Protein AF-A0A4Q8R659-F1 (afdb_monomer_lite)

Foldseek 3Di:
DPDDDPVVLLVDDLVVLQVVLVVLVVVCVVPVVPHPVVVSVSSVVSSPPPPDPPDDDDPPPDDDDDPQADDAAADDDDPPQDPVQQPQFWWKWWQFPVRDIFIFGQRDGPPDPGNVVSRVLRRLLVVLQVLQVLLVHHSPQSQQEATGQTPWMATPVVRGTHDSVVVCVVCVVSRDHNDYLVVQLVVQVPADCDDDQQWQHSSNSSNLSVQLRSLVVVLVVDDPPDDNVVSVLSNVLSVVNNVGDGPVRSVVVVVVVVVVVVVVVVVVVVVVVVVVVVVPPPDPDDPDDDDDDDDPPPPDDDDDDDDDDDDDDDDDDDDDDDDDD

Structure (mmCIF, N/CA/C/O backbone):
data_AF-A0A4Q8R659-F1
#
_entry.id   AF-A0A4Q8R659-F1
#
loop_
_atom_site.group_PDB
_atom_site.id
_atom_site.type_symbol
_atom_site.label_atom_id
_atom_site.label_alt_id
_atom_site.label_comp_id
_atom_site.label_asym_id
_atom_site.label_entity_id
_atom_site.label_seq_id
_atom_site.pdbx_PDB_ins_code
_atom_site.Cartn_x
_atom_site.Cartn_y
_atom_site.Cartn_z
_atom_site.occupancy
_atom_site.B_iso_or_equiv
_atom_site.auth_seq_id
_atom_site.auth_comp_id
_atom_site.auth_asym_id
_atom_site.auth_atom_id
_atom_site.pdbx_PDB_model_num
ATOM 1 N N . MET A 1 1 ? -56.005 45.969 18.297 1.00 47.34 1 MET A N 1
ATOM 2 C CA . MET A 1 1 ? -54.927 45.229 17.604 1.00 47.34 1 MET A CA 1
ATOM 3 C C . MET A 1 1 ? -53.612 45.969 17.795 1.00 47.34 1 MET A C 1
ATOM 5 O O . MET A 1 1 ? -53.431 47.018 17.192 1.00 47.34 1 MET A O 1
ATOM 9 N N . GLN A 1 2 ? -52.719 45.477 18.657 1.00 52.75 2 GLN A N 1
ATOM 10 C CA . GLN A 1 2 ? -51.344 45.985 18.692 1.00 52.75 2 GLN A CA 1
ATOM 11 C C . GLN A 1 2 ? -50.617 45.469 17.447 1.00 52.75 2 GLN A C 1
ATOM 13 O O . GLN A 1 2 ? -50.552 44.263 17.215 1.00 52.75 2 GLN A O 1
ATOM 18 N N . GLN A 1 3 ? -50.134 46.381 16.607 1.00 56.91 3 GLN A N 1
ATOM 19 C CA . GLN A 1 3 ? -49.400 46.027 15.400 1.00 56.91 3 GLN A CA 1
ATOM 20 C C . GLN A 1 3 ? -48.007 45.537 15.811 1.00 56.91 3 GLN A C 1
ATOM 22 O O . GLN A 1 3 ? -47.175 46.311 16.276 1.00 56.91 3 GLN A O 1
ATOM 27 N N . ILE A 1 4 ? -47.785 44.228 15.705 1.00 60.69 4 ILE A N 1
ATOM 28 C CA . ILE A 1 4 ? -46.511 43.595 16.049 1.00 60.69 4 ILE A CA 1
ATOM 29 C C . ILE A 1 4 ? -45.474 43.997 14.996 1.00 60.69 4 ILE A C 1
ATOM 31 O O . ILE A 1 4 ? -45.558 43.581 13.839 1.00 60.69 4 ILE A O 1
ATOM 35 N N . ASP A 1 5 ? -44.486 44.795 15.400 1.00 69.12 5 ASP A N 1
ATOM 36 C CA . ASP A 1 5 ? -43.380 45.193 14.533 1.00 69.12 5 ASP A CA 1
ATOM 37 C C . ASP A 1 5 ? -42.341 44.061 14.419 1.00 69.12 5 ASP A C 1
ATOM 39 O O . ASP A 1 5 ? -41.446 43.876 15.252 1.00 69.12 5 ASP A O 1
ATOM 43 N N . LEU A 1 6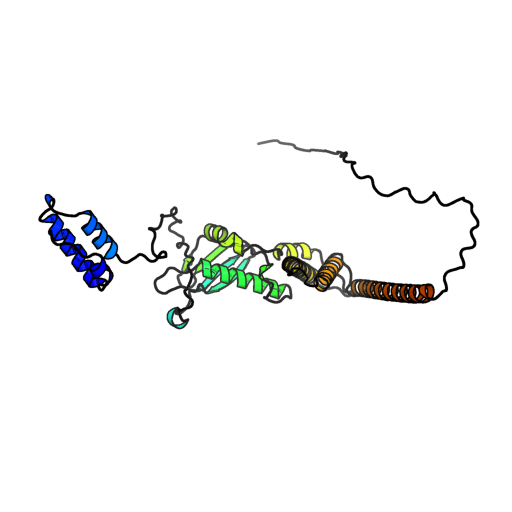 ? -42.473 43.279 13.347 1.00 61.53 6 LEU A N 1
ATOM 44 C CA . LEU A 1 6 ? -41.584 42.163 13.022 1.00 61.53 6 LEU A CA 1
ATOM 45 C C . LEU A 1 6 ? -40.148 42.609 12.690 1.00 61.53 6 LEU A C 1
ATOM 47 O O . LEU A 1 6 ? -39.235 41.780 12.717 1.00 61.53 6 LEU A O 1
ATOM 51 N N . ILE A 1 7 ? -39.924 43.888 12.369 1.00 65.31 7 ILE A N 1
ATOM 52 C CA . ILE A 1 7 ? -38.592 44.432 12.075 1.00 65.31 7 ILE A CA 1
ATOM 53 C C . ILE A 1 7 ? -37.847 44.672 13.391 1.00 65.31 7 ILE A C 1
ATOM 55 O O . ILE A 1 7 ? -36.711 44.214 13.543 1.00 65.31 7 ILE A O 1
ATOM 59 N N . ALA A 1 8 ? -38.515 45.272 14.379 1.00 64.25 8 ALA A N 1
ATOM 60 C CA . ALA A 1 8 ? -37.971 45.438 15.726 1.00 64.25 8 ALA A CA 1
ATOM 61 C C . ALA A 1 8 ? -37.674 44.082 16.399 1.00 64.25 8 ALA A C 1
ATOM 63 O O . ALA A 1 8 ? -36.604 43.889 16.984 1.00 64.25 8 ALA A O 1
ATOM 64 N N . ALA A 1 9 ? -38.559 43.091 16.232 1.00 60.47 9 ALA A N 1
ATOM 65 C CA . ALA A 1 9 ? -38.362 41.743 16.774 1.00 60.47 9 ALA A CA 1
ATOM 66 C C . ALA A 1 9 ? -37.137 41.017 16.180 1.00 60.47 9 ALA A C 1
ATOM 68 O O . ALA A 1 9 ? -36.478 40.238 16.870 1.00 60.47 9 ALA A O 1
ATOM 69 N N . LYS A 1 10 ? -36.778 41.286 14.917 1.00 60.28 10 LYS A N 1
ATOM 70 C CA . LYS A 1 10 ? -35.564 40.726 14.296 1.00 60.28 10 LYS A CA 1
ATOM 71 C C . LYS A 1 10 ? -34.273 41.331 14.857 1.00 60.28 10 LYS A C 1
ATOM 73 O O . LYS A 1 10 ? -33.260 40.632 14.894 1.00 60.28 10 LYS A O 1
ATOM 78 N N . ALA A 1 11 ? -34.310 42.587 15.303 1.00 60.19 11 ALA A N 1
ATOM 79 C CA . ALA A 1 11 ? -33.155 43.304 15.850 1.00 60.19 11 ALA A CA 1
ATOM 80 C C . ALA A 1 11 ? -32.883 43.009 17.342 1.00 60.19 11 ALA A C 1
ATOM 82 O O . ALA A 1 11 ? -31.767 43.226 17.811 1.00 60.19 11 ALA A O 1
ATOM 83 N N . ALA A 1 12 ? -33.867 42.485 18.082 1.00 68.75 12 ALA A N 1
ATOM 84 C CA . ALA A 1 12 ? -33.753 42.190 19.514 1.00 68.75 12 ALA A CA 1
ATOM 85 C C . ALA A 1 12 ? -32.754 41.058 19.833 1.00 68.75 12 ALA A C 1
ATOM 87 O O . ALA A 1 12 ? -32.434 40.217 18.978 1.00 68.75 12 ALA A O 1
ATOM 88 N N . LYS A 1 13 ? -32.268 40.978 21.080 1.00 73.12 13 LYS A N 1
ATOM 89 C CA . LYS A 1 13 ? -31.397 39.869 21.519 1.00 73.12 13 LYS A CA 1
ATOM 90 C C . LYS A 1 13 ? -32.184 38.552 21.565 1.00 73.12 13 LYS A C 1
ATOM 92 O O . LYS A 1 13 ? -33.399 38.540 21.730 1.00 73.12 13 LYS A O 1
ATOM 97 N N . ALA A 1 14 ? -31.500 37.414 21.424 1.00 69.06 14 ALA A N 1
ATOM 98 C CA . ALA A 1 14 ? -32.152 36.099 21.320 1.00 69.06 14 ALA A CA 1
ATOM 99 C C . ALA A 1 14 ? -33.046 35.750 22.531 1.00 69.06 14 ALA A C 1
ATOM 101 O O . ALA A 1 14 ? -34.096 35.133 22.367 1.00 69.06 14 ALA A O 1
ATOM 102 N N . THR A 1 15 ? -32.656 36.174 23.735 1.00 73.00 15 THR A N 1
ATOM 103 C CA . THR A 1 15 ? -33.449 36.005 24.963 1.00 73.00 15 THR A CA 1
ATOM 104 C C . THR A 1 15 ? -34.725 36.848 24.946 1.00 73.00 15 THR A C 1
ATOM 106 O O . THR A 1 15 ? -35.785 36.347 25.300 1.00 73.00 15 THR A O 1
ATOM 109 N N . GLU A 1 16 ? -34.650 38.088 24.460 1.00 76.25 16 GLU A N 1
ATOM 110 C CA . GLU A 1 16 ? -35.788 39.013 24.351 1.00 76.25 16 GLU A CA 1
ATOM 111 C C . GLU A 1 16 ? -36.801 38.540 23.300 1.00 76.25 16 GLU A C 1
ATOM 113 O O . GLU A 1 16 ? -38.004 38.584 23.542 1.00 76.25 16 GLU A O 1
ATOM 118 N N . ARG A 1 17 ? -36.332 37.990 22.169 1.00 80.81 17 ARG A N 1
ATOM 119 C CA . ARG A 1 17 ? -37.207 37.391 21.143 1.00 80.81 17 ARG A CA 1
ATOM 120 C C . ARG A 1 17 ? -38.037 36.236 21.683 1.00 80.81 17 ARG A C 1
ATOM 122 O O . ARG A 1 17 ? -39.210 36.118 21.345 1.00 80.81 17 ARG A O 1
ATOM 129 N N . ARG A 1 18 ? -37.434 35.390 22.523 1.00 81.12 18 ARG A N 1
ATOM 130 C CA . ARG A 1 18 ? -38.119 34.242 23.124 1.00 81.12 18 ARG A CA 1
ATOM 131 C C . ARG A 1 18 ? -39.211 34.684 24.084 1.00 81.12 18 ARG A C 1
ATOM 133 O O . ARG A 1 18 ? -40.326 34.186 23.986 1.00 81.12 18 ARG A O 1
ATOM 140 N N . THR A 1 19 ? -38.910 35.646 24.951 1.00 83.06 19 THR A N 1
ATOM 141 C CA . THR A 1 19 ? -39.895 36.205 25.881 1.00 83.06 19 THR A CA 1
ATOM 142 C C . THR A 1 19 ? -41.039 36.894 25.134 1.00 83.06 19 THR A C 1
ATOM 144 O O . THR A 1 19 ? -42.197 36.660 25.460 1.00 83.06 19 THR A O 1
ATOM 147 N N . LEU A 1 20 ? -40.742 37.669 24.084 1.00 83.12 20 LEU A N 1
ATOM 148 C CA . LEU A 1 20 ? -41.765 38.331 23.264 1.00 83.12 20 LEU A CA 1
ATOM 149 C C . LEU A 1 20 ? -42.656 37.342 22.504 1.00 83.12 20 LEU A C 1
ATOM 151 O O . LEU A 1 20 ? -43.860 37.561 22.412 1.00 83.12 20 LEU A O 1
ATOM 155 N N . ALA A 1 21 ? -42.093 36.252 21.978 1.00 84.88 21 ALA A N 1
ATOM 156 C CA . ALA A 1 21 ? -42.871 35.233 21.279 1.00 84.88 21 ALA A CA 1
ATOM 157 C C . ALA A 1 21 ? -43.800 34.452 22.224 1.00 84.88 21 ALA A C 1
ATOM 159 O O . ALA A 1 21 ? -44.928 34.154 21.842 1.00 84.88 21 ALA A O 1
ATOM 160 N N . ILE A 1 22 ? -43.352 34.167 23.453 1.00 86.00 22 ILE A N 1
ATOM 161 C CA . ILE A 1 22 ? -44.185 33.532 24.487 1.00 86.00 22 ILE A CA 1
ATOM 162 C C . ILE A 1 22 ? -45.318 34.477 24.903 1.00 86.00 22 ILE A C 1
ATOM 164 O O . ILE A 1 22 ? -46.474 34.084 24.845 1.00 86.00 22 ILE A O 1
ATOM 168 N N . LEU A 1 23 ? -45.020 35.747 25.196 1.00 85.31 23 LEU A N 1
ATOM 169 C CA . LEU A 1 23 ? -46.047 36.734 25.559 1.00 85.31 23 LEU A CA 1
ATOM 170 C C . LEU A 1 23 ? -47.076 36.959 24.441 1.00 85.31 23 LEU A C 1
ATOM 172 O O . LEU A 1 23 ? -48.266 37.094 24.711 1.00 85.31 23 LEU A O 1
ATOM 176 N N . ALA A 1 24 ? -46.638 36.990 23.178 1.00 85.75 24 ALA A N 1
ATOM 177 C CA . ALA A 1 24 ? -47.544 37.108 22.037 1.00 85.75 24 ALA A CA 1
ATOM 178 C C . ALA A 1 24 ? -48.447 35.873 21.880 1.00 85.75 24 ALA A C 1
ATOM 180 O O . ALA A 1 24 ? -49.608 36.016 21.502 1.00 85.75 24 ALA A O 1
ATOM 181 N N . TYR A 1 25 ? -47.926 34.680 22.177 1.00 89.44 25 TYR A N 1
ATOM 182 C CA . TYR A 1 25 ? -48.699 33.440 22.183 1.00 89.44 25 TYR A CA 1
ATOM 183 C C . TYR A 1 25 ? -49.709 33.408 23.336 1.00 89.44 25 TYR A C 1
ATOM 185 O O . TYR A 1 25 ? -50.885 33.153 23.096 1.00 89.44 25 TYR A O 1
ATOM 193 N N . ASP A 1 26 ? -49.291 33.759 24.553 1.00 88.69 26 ASP A N 1
ATOM 194 C CA . ASP A 1 26 ? -50.166 33.781 25.729 1.00 88.69 26 ASP A CA 1
ATOM 195 C C . ASP A 1 26 ? -51.318 34.787 25.553 1.00 88.69 26 ASP A C 1
ATOM 197 O O . ASP A 1 26 ? -52.476 34.464 25.821 1.00 88.69 26 ASP A O 1
ATOM 201 N N . ASN A 1 27 ? -51.033 35.973 25.000 1.00 84.31 27 ASN A N 1
ATOM 202 C CA . ASN A 1 27 ? -52.060 36.965 24.666 1.00 84.31 27 ASN A CA 1
ATOM 203 C C . ASN A 1 27 ? -53.013 36.477 23.560 1.00 84.31 27 ASN A C 1
ATOM 205 O O . ASN A 1 27 ? -54.211 36.739 23.622 1.00 84.31 27 ASN A O 1
ATOM 209 N N . ALA A 1 28 ? -52.505 35.747 22.562 1.00 86.25 28 ALA A N 1
ATOM 210 C CA . ALA A 1 28 ? -53.333 35.149 21.514 1.00 86.25 28 ALA A CA 1
ATOM 211 C C . ALA A 1 28 ? -54.214 34.001 22.038 1.00 86.25 28 ALA A C 1
ATOM 213 O O . ALA A 1 28 ? -55.317 33.799 21.540 1.00 86.25 28 ALA A O 1
ATOM 214 N N . CYS A 1 29 ? -53.761 33.268 23.058 1.00 87.88 29 CYS A N 1
ATOM 215 C CA . CYS A 1 29 ? -54.570 32.262 23.744 1.00 87.88 29 CYS A CA 1
ATOM 216 C C . CYS A 1 29 ? -55.661 32.880 24.629 1.00 87.88 29 CYS A C 1
ATOM 218 O O . CYS A 1 29 ? -56.721 32.275 24.777 1.00 87.88 29 CYS A O 1
ATOM 220 N N . ALA A 1 30 ? -55.419 34.062 25.204 1.00 87.25 30 ALA A N 1
ATOM 221 C CA . ALA A 1 30 ? -56.418 34.784 25.991 1.00 87.25 30 ALA A CA 1
ATOM 222 C C . ALA A 1 30 ? -57.554 35.361 25.123 1.00 87.25 30 ALA A C 1
ATOM 224 O O . ALA A 1 30 ? -58.703 35.372 25.557 1.00 87.25 30 ALA A O 1
ATOM 225 N N . GLU A 1 31 ? -57.253 35.790 23.892 1.00 85.94 31 GLU A N 1
ATOM 226 C CA . GLU A 1 31 ? -58.232 36.331 22.936 1.00 85.94 31 GLU A CA 1
ATOM 227 C C . GLU A 1 31 ? -58.085 35.687 21.540 1.00 85.94 31 GLU A C 1
ATOM 229 O O . GLU A 1 31 ? -57.528 36.290 20.617 1.00 85.94 31 GLU A O 1
ATOM 234 N N . PRO A 1 32 ? -58.588 34.455 21.345 1.00 83.38 32 PRO A N 1
ATOM 235 C CA . PRO A 1 32 ? -58.325 33.684 20.129 1.00 83.38 32 PRO A CA 1
ATOM 236 C C . PRO A 1 32 ? -59.000 34.252 18.874 1.00 83.38 32 PRO A C 1
ATOM 238 O O . PRO A 1 32 ? -58.444 34.135 17.779 1.00 83.38 32 PRO A O 1
ATOM 241 N N . ASP A 1 33 ? -60.161 34.893 19.025 1.00 84.56 33 ASP A N 1
ATOM 242 C CA . ASP A 1 33 ? -60.968 35.398 17.906 1.00 84.56 33 ASP A CA 1
ATOM 243 C C . ASP A 1 33 ? -60.373 36.662 17.260 1.00 84.56 33 ASP A C 1
ATOM 245 O O . ASP A 1 33 ? -60.650 36.964 16.099 1.00 84.56 33 ASP A O 1
ATOM 249 N N . SER A 1 34 ? -59.532 37.403 17.993 1.00 80.94 34 SER A N 1
ATOM 250 C CA . SER A 1 34 ? -58.878 38.635 17.527 1.00 80.94 34 SER A CA 1
ATOM 251 C C . SER A 1 34 ? -57.391 38.434 17.190 1.00 80.94 34 SER A C 1
ATOM 253 O O . SER A 1 34 ? -56.726 39.355 16.695 1.00 80.94 34 SER A O 1
ATOM 255 N N . ALA A 1 35 ? -56.862 37.230 17.432 1.00 84.56 35 ALA A N 1
ATOM 256 C CA . ALA A 1 35 ? -55.445 36.928 17.331 1.00 84.56 35 ALA A CA 1
ATOM 257 C C . ALA A 1 35 ? -54.963 36.755 15.883 1.00 84.56 35 ALA A C 1
ATOM 259 O O . ALA A 1 35 ? -55.493 35.978 15.087 1.00 84.56 35 ALA A O 1
ATOM 260 N N . ASN A 1 36 ? -53.847 37.413 15.555 1.00 86.19 36 ASN A N 1
ATOM 261 C CA . ASN A 1 36 ? -53.123 37.155 14.314 1.00 86.19 36 ASN A CA 1
ATOM 262 C C . ASN A 1 36 ? -52.160 35.973 14.501 1.00 86.19 36 ASN A C 1
ATOM 264 O O . ASN A 1 36 ? -50.956 36.151 14.708 1.00 86.19 36 ASN A O 1
ATOM 268 N N . TRP A 1 37 ? -52.696 34.756 14.393 1.00 85.94 37 TRP A N 1
ATOM 269 C CA . TRP A 1 37 ? -51.941 33.505 14.540 1.00 85.94 37 TRP A CA 1
ATOM 270 C C . TRP A 1 37 ? -50.732 33.399 13.607 1.00 85.94 37 TRP A C 1
ATOM 272 O O . TRP A 1 37 ? -49.736 32.761 13.945 1.00 85.94 37 TRP A O 1
ATOM 282 N N . ARG A 1 38 ? -50.774 34.071 12.451 1.00 85.62 38 ARG A N 1
ATOM 283 C CA . ARG A 1 38 ? -49.659 34.090 11.501 1.00 85.62 38 ARG A CA 1
ATOM 284 C C . ARG A 1 38 ? -48.477 34.904 12.030 1.00 85.62 38 ARG A C 1
ATOM 286 O O . ARG A 1 38 ? -47.347 34.434 11.970 1.00 85.62 38 ARG A O 1
ATOM 293 N N . ALA A 1 39 ? -48.740 36.069 12.621 1.00 81.44 39 ALA A N 1
ATOM 294 C CA . ALA A 1 39 ? -47.705 36.885 13.256 1.00 81.44 39 ALA A CA 1
ATOM 295 C C . ALA A 1 39 ? -47.103 36.198 14.497 1.00 81.44 39 ALA A C 1
ATOM 297 O O . ALA A 1 39 ? -45.891 36.257 14.706 1.00 81.44 39 ALA A O 1
ATOM 298 N N . VAL A 1 40 ? -47.928 35.498 15.287 1.00 84.12 40 VAL A N 1
ATOM 299 C CA . VAL A 1 40 ? -47.465 34.693 16.434 1.00 84.12 40 VAL A CA 1
ATOM 300 C C . VAL A 1 40 ? -46.552 33.555 15.968 1.00 84.12 40 VAL A C 1
ATOM 302 O O . VAL A 1 40 ? -45.466 33.371 16.518 1.00 84.12 40 VAL A O 1
ATOM 305 N N . ALA A 1 41 ? -46.936 32.835 14.909 1.00 84.06 41 ALA A N 1
ATOM 306 C CA . ALA A 1 41 ? -46.109 31.783 14.322 1.00 84.06 41 ALA A CA 1
ATOM 307 C C . ALA A 1 41 ? -44.766 32.322 13.796 1.00 84.06 41 ALA A C 1
ATOM 309 O O . ALA A 1 41 ? -43.724 31.700 14.014 1.00 84.06 41 ALA A O 1
ATOM 310 N N . ASP A 1 42 ? -44.762 33.498 13.161 1.00 82.69 42 ASP A N 1
ATOM 311 C CA . ASP A 1 42 ? -43.535 34.138 12.681 1.00 82.69 42 ASP A CA 1
ATOM 312 C C . ASP A 1 42 ? -42.609 34.568 13.830 1.00 82.69 42 ASP A C 1
ATOM 314 O O . ASP A 1 42 ? -41.395 34.356 13.750 1.00 82.69 42 ASP A O 1
ATOM 318 N N . LEU A 1 43 ? -43.157 35.103 14.928 1.00 84.19 43 LEU A N 1
ATOM 319 C CA . LEU A 1 43 ? -42.384 35.420 16.134 1.00 84.19 43 LEU A CA 1
ATOM 320 C C . LEU A 1 43 ? -41.794 34.167 16.788 1.00 84.19 43 LEU A C 1
ATOM 322 O O . LEU A 1 43 ? -40.613 34.164 17.136 1.00 84.19 43 LEU A O 1
ATOM 326 N N . LEU A 1 44 ? -42.573 33.088 16.907 1.00 84.81 44 LEU A N 1
ATOM 327 C CA . LEU A 1 44 ? -42.088 31.807 17.429 1.00 84.81 44 LEU A CA 1
ATOM 328 C C . LEU A 1 44 ? -40.969 31.244 16.549 1.00 84.81 44 LEU A C 1
ATOM 330 O O . LEU A 1 44 ? -39.935 30.816 17.062 1.00 84.81 44 LEU A O 1
ATOM 334 N N . ARG A 1 45 ? -41.110 31.328 15.222 1.00 82.88 45 ARG A N 1
ATOM 335 C CA . ARG A 1 45 ? -40.067 30.907 14.277 1.00 82.88 45 ARG A CA 1
ATOM 336 C C . ARG A 1 45 ? -38.780 31.721 14.426 1.00 82.88 45 ARG A C 1
ATOM 338 O O . ARG A 1 45 ? -37.698 31.156 14.309 1.00 82.88 45 ARG A O 1
ATOM 345 N N . LEU A 1 46 ? -38.883 33.025 14.691 1.00 81.06 46 LEU A N 1
ATOM 346 C CA . LEU A 1 46 ? -37.733 33.910 14.934 1.00 81.06 46 LEU A CA 1
ATOM 347 C C . LEU A 1 46 ? -37.091 33.716 16.318 1.00 81.06 46 LEU A C 1
ATOM 349 O O . LEU A 1 46 ? -35.907 34.022 16.489 1.00 81.06 46 LEU A O 1
ATOM 353 N N . ALA A 1 47 ? -37.867 33.250 17.297 1.00 80.50 47 ALA A N 1
ATOM 354 C CA . ALA A 1 47 ? -37.417 32.958 18.655 1.00 80.50 47 ALA A CA 1
ATOM 355 C C . ALA A 1 47 ? -36.710 31.603 18.780 1.00 80.50 47 ALA A C 1
ATOM 357 O O . ALA A 1 47 ? -35.881 31.422 19.677 1.00 80.50 47 ALA A O 1
ATOM 358 N N . LEU A 1 48 ? -37.018 30.649 17.897 1.00 76.44 48 LEU A N 1
ATOM 359 C CA . LEU A 1 48 ? -36.285 29.394 17.831 1.00 76.44 48 LEU A CA 1
ATOM 360 C C . LEU A 1 48 ? -34.852 29.663 17.347 1.00 76.44 48 LEU A C 1
ATOM 362 O O . LEU A 1 48 ? -34.650 30.404 16.380 1.00 76.44 48 LEU A O 1
ATOM 366 N N . PRO A 1 49 ? -33.827 29.084 17.999 1.00 64.81 49 PRO A N 1
ATOM 367 C CA . PRO A 1 49 ? -32.463 29.209 17.515 1.00 64.81 49 PRO A CA 1
ATOM 368 C C . PRO A 1 49 ? -32.410 28.667 16.086 1.00 64.81 49 PRO A C 1
ATOM 370 O O . PRO A 1 49 ? -32.790 27.521 15.851 1.00 64.81 49 PRO A O 1
ATOM 373 N N . ASN A 1 50 ? -31.951 29.494 15.139 1.00 57.97 50 ASN A N 1
ATOM 374 C CA . ASN A 1 50 ? -31.706 29.071 13.764 1.00 57.97 50 ASN A CA 1
ATOM 375 C C . ASN A 1 50 ? -30.782 27.853 13.835 1.00 57.97 50 ASN A C 1
ATOM 377 O O . ASN A 1 50 ? -29.597 27.992 14.159 1.00 57.97 50 ASN A O 1
ATOM 381 N N . ALA A 1 51 ? -31.329 26.660 13.601 1.00 47.44 51 ALA A N 1
ATOM 382 C CA . ALA A 1 51 ? -30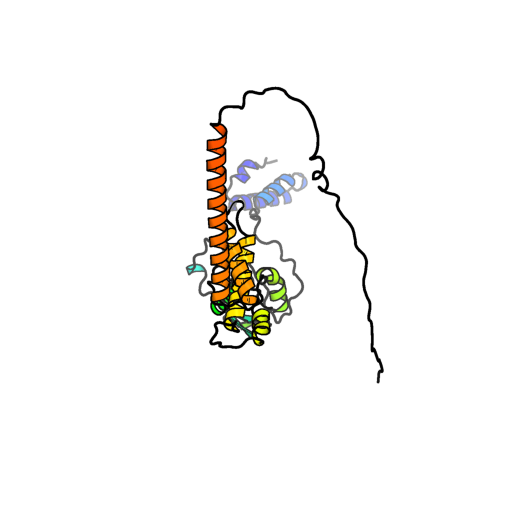.539 25.452 13.517 1.00 47.44 51 ALA A CA 1
ATOM 383 C C . ALA A 1 51 ? -29.581 25.676 12.351 1.00 47.44 51 ALA A C 1
ATOM 385 O O . ALA A 1 51 ? -29.982 25.643 11.188 1.00 47.44 51 ALA A O 1
ATOM 386 N N . LYS A 1 52 ? -28.318 25.998 12.658 1.00 42.50 52 LYS A N 1
ATOM 387 C CA . LYS A 1 52 ? -27.259 25.970 11.656 1.00 42.50 52 LYS A CA 1
ATOM 388 C C . LYS A 1 52 ? -27.379 24.609 10.987 1.00 42.50 52 LYS A C 1
ATOM 390 O O . LYS A 1 52 ? -27.302 23.592 11.679 1.00 42.50 52 LYS A O 1
ATOM 395 N N . ALA A 1 53 ? -27.614 24.610 9.677 1.00 43.50 53 ALA A N 1
ATOM 396 C CA . ALA A 1 53 ? -27.533 23.421 8.848 1.00 43.50 53 ALA A CA 1
ATOM 397 C C . ALA A 1 53 ? -26.209 22.719 9.193 1.00 43.50 53 ALA A C 1
ATOM 399 O O . ALA A 1 53 ? -25.136 23.240 8.898 1.00 43.50 53 ALA A O 1
ATOM 400 N N . GLY A 1 54 ? -26.289 21.632 9.963 1.00 42.97 54 GLY A N 1
ATOM 401 C CA . GLY A 1 54 ? -25.116 20.999 10.566 1.00 42.97 54 GLY A CA 1
ATOM 402 C C . GLY A 1 54 ? -25.273 20.442 11.984 1.00 42.97 54 GLY A C 1
ATOM 403 O O . GLY A 1 54 ? -24.307 19.880 12.490 1.00 42.97 54 GLY A O 1
ATOM 404 N N . SER A 1 55 ? -26.431 20.542 12.646 1.00 47.03 55 SER A N 1
ATOM 405 C CA . SER A 1 55 ? -26.605 19.914 13.965 1.00 47.03 55 SER A CA 1
ATOM 406 C C . SER A 1 55 ? -27.965 19.242 14.131 1.00 47.03 55 SER A C 1
ATOM 408 O O . SER A 1 55 ? -28.985 19.915 14.226 1.00 47.03 55 SER A O 1
ATOM 410 N N . ALA A 1 56 ? -27.915 17.912 14.249 1.00 46.03 56 ALA A N 1
ATOM 411 C CA . ALA A 1 56 ? -28.959 17.018 14.748 1.00 46.03 56 ALA A CA 1
ATOM 412 C C . ALA A 1 56 ? -30.243 16.917 13.904 1.00 46.03 56 ALA A C 1
ATOM 414 O O . ALA A 1 56 ? -31.323 17.315 14.330 1.00 46.03 56 ALA A O 1
ATOM 415 N N . ALA A 1 57 ? -30.143 16.255 12.748 1.00 36.94 57 ALA A N 1
ATOM 416 C CA . ALA A 1 57 ? -31.260 15.418 12.316 1.00 36.94 57 ALA A CA 1
ATOM 417 C C . ALA A 1 57 ? -31.470 14.308 13.372 1.00 36.94 57 ALA A C 1
ATOM 419 O O . ALA A 1 57 ? -30.470 13.795 13.895 1.00 36.94 57 ALA A O 1
ATOM 420 N N . PRO A 1 58 ? -32.717 13.935 13.719 1.00 41.91 58 PRO A N 1
ATOM 421 C CA . PRO A 1 58 ? -32.957 12.763 14.551 1.00 41.91 58 PRO A CA 1
ATOM 422 C C . PRO A 1 58 ? -32.304 11.561 13.866 1.00 41.91 58 PRO A C 1
ATOM 424 O O . PRO A 1 58 ? -32.529 11.323 12.680 1.00 41.91 58 PRO A O 1
ATOM 427 N N . LYS A 1 59 ? -31.435 10.859 14.606 1.00 47.19 59 LYS A N 1
ATOM 428 C CA . LYS A 1 59 ? -30.831 9.589 14.190 1.00 47.19 59 LYS A CA 1
ATOM 429 C C . LYS A 1 59 ? -31.968 8.699 13.691 1.00 47.19 59 LYS A C 1
ATOM 431 O O . LYS A 1 59 ? -32.765 8.223 14.494 1.00 47.19 59 LYS A O 1
ATOM 436 N N . ILE A 1 60 ? -32.026 8.475 12.382 1.00 41.78 60 ILE A N 1
ATOM 437 C CA . ILE A 1 60 ? -32.628 7.260 11.852 1.00 41.78 60 ILE A CA 1
ATOM 438 C C . ILE A 1 60 ? -31.829 6.152 12.536 1.00 41.78 60 ILE A C 1
ATOM 440 O O . ILE A 1 60 ? -30.610 6.073 12.365 1.00 41.78 60 ILE A O 1
ATOM 444 N N . LEU A 1 61 ? -32.483 5.425 13.441 1.00 47.09 61 LEU A N 1
ATOM 445 C CA . LEU A 1 61 ? -31.950 4.214 14.046 1.00 47.09 61 LEU A CA 1
ATOM 446 C C . LEU A 1 61 ? -31.760 3.226 12.895 1.00 47.09 61 LEU A C 1
ATOM 448 O O . LEU A 1 61 ? -32.682 2.511 12.516 1.00 47.09 61 LEU A O 1
ATOM 452 N N . GLU A 1 62 ? -30.587 3.280 12.265 1.00 50.41 62 GLU A N 1
ATOM 453 C CA . GLU A 1 62 ? -30.097 2.186 11.438 1.00 50.41 62 GLU A CA 1
ATOM 454 C C . GLU A 1 62 ? -30.097 0.907 12.287 1.00 50.41 62 GLU A C 1
ATOM 456 O O . GLU A 1 62 ? -29.896 0.992 13.505 1.00 50.41 62 GLU A O 1
ATOM 461 N N . PRO A 1 63 ? -30.394 -0.246 11.665 1.00 48.47 63 PRO A N 1
ATOM 462 C CA . PRO A 1 63 ? -30.785 -1.460 12.364 1.00 48.47 63 PRO A CA 1
ATOM 463 C C . PRO A 1 63 ? -29.726 -1.876 13.380 1.00 48.47 63 PRO A C 1
ATOM 465 O O . PRO A 1 63 ? -28.529 -1.701 13.148 1.00 48.47 63 PRO A O 1
ATOM 468 N N . GLU A 1 64 ? -30.221 -2.389 14.506 1.00 50.81 64 GLU A N 1
ATOM 469 C CA . GLU A 1 64 ? -29.474 -2.852 15.671 1.00 50.81 64 GLU A CA 1
ATOM 470 C C . GLU A 1 64 ? -28.146 -3.511 15.275 1.00 50.81 64 GLU A C 1
ATOM 472 O O . GLU A 1 64 ? -28.098 -4.639 14.789 1.00 50.81 64 GLU A O 1
ATOM 477 N N . THR A 1 65 ? -27.044 -2.789 15.493 1.00 55.47 65 THR A N 1
ATOM 478 C CA . THR A 1 65 ? -25.749 -3.427 15.724 1.00 55.47 65 THR A CA 1
ATOM 479 C C . THR A 1 65 ? -25.935 -4.383 16.892 1.00 55.47 65 THR A C 1
ATOM 481 O O . THR A 1 65 ? -26.446 -3.950 17.927 1.00 55.47 65 THR A O 1
ATOM 484 N N . ASP A 1 66 ? -25.542 -5.648 16.714 1.00 65.50 66 ASP A N 1
ATOM 485 C CA . ASP A 1 66 ? -25.453 -6.640 17.789 1.00 65.50 66 ASP A CA 1
ATOM 486 C C . ASP A 1 66 ? -24.933 -5.945 19.064 1.00 65.50 66 ASP A C 1
ATOM 488 O O . ASP A 1 66 ? -23.897 -5.270 18.992 1.00 65.50 66 ASP A O 1
ATOM 492 N N . PRO A 1 67 ? -25.652 -6.035 20.204 1.00 71.12 67 PRO A N 1
ATOM 493 C CA . PRO A 1 67 ? -25.316 -5.305 21.427 1.00 71.12 67 PRO A CA 1
ATOM 494 C C . PRO A 1 67 ? -23.898 -5.591 21.937 1.00 71.12 67 PRO A C 1
ATOM 496 O O . PRO A 1 67 ? -23.393 -4.842 22.772 1.00 71.12 67 PRO A O 1
ATOM 499 N N . ARG A 1 68 ? -23.246 -6.650 21.439 1.00 85.31 68 ARG A N 1
ATOM 500 C CA . ARG A 1 68 ? -21.839 -6.947 21.697 1.00 85.31 68 ARG A CA 1
ATOM 501 C C . ARG A 1 68 ? -20.878 -5.883 21.156 1.00 85.31 68 ARG A C 1
ATOM 503 O O . ARG A 1 68 ? -19.841 -5.650 21.775 1.00 85.31 68 ARG A O 1
ATOM 510 N N . PHE A 1 69 ? -21.177 -5.268 20.013 1.00 88.44 69 PHE A N 1
ATOM 511 C CA . PHE A 1 69 ? -20.239 -4.379 19.329 1.00 88.44 69 PHE A CA 1
ATOM 512 C C . PHE A 1 69 ? -20.546 -2.904 19.577 1.00 88.44 69 PHE A C 1
ATOM 514 O O . PHE A 1 69 ? -21.695 -2.458 19.602 1.00 88.44 69 PHE A O 1
ATOM 521 N N . ALA A 1 70 ? -19.487 -2.109 19.717 1.00 88.81 70 ALA A N 1
ATOM 522 C CA . ALA A 1 70 ? -19.611 -0.670 19.860 1.00 88.81 70 ALA A CA 1
ATOM 523 C C . ALA A 1 70 ? -20.148 -0.016 18.575 1.00 88.81 70 ALA A C 1
ATOM 525 O O . ALA A 1 70 ? -19.811 -0.401 17.454 1.00 88.81 70 ALA A O 1
ATOM 526 N N . GLN A 1 71 ? -20.947 1.043 18.742 1.00 89.19 71 GLN A N 1
ATOM 527 C CA . GLN A 1 71 ? -21.484 1.805 17.618 1.00 89.19 71 GLN A CA 1
ATOM 528 C C . GLN A 1 71 ? -20.359 2.436 16.785 1.00 89.19 71 GLN A C 1
ATOM 530 O O . GLN A 1 71 ? -19.504 3.160 17.302 1.00 89.19 71 GLN A O 1
ATOM 535 N N . TRP A 1 72 ? -20.436 2.268 15.463 1.00 91.31 72 TRP A N 1
ATOM 536 C CA . TRP A 1 72 ? -19.590 3.004 14.531 1.00 91.31 72 TRP A CA 1
ATOM 537 C C . TRP A 1 72 ? -19.768 4.521 14.662 1.00 91.31 72 TRP A C 1
ATOM 539 O O . TRP A 1 72 ? -20.865 5.054 14.474 1.00 91.31 72 TRP A O 1
ATOM 549 N N . ALA A 1 73 ? -18.660 5.231 14.864 1.00 93.00 73 ALA A N 1
ATOM 550 C CA . ALA A 1 73 ? -18.599 6.682 14.786 1.00 93.00 73 ALA A CA 1
ATOM 551 C C . ALA A 1 73 ? -17.487 7.148 13.836 1.00 93.00 73 ALA A C 1
ATOM 553 O O . ALA A 1 73 ? -16.328 6.745 13.940 1.00 93.00 73 ALA A O 1
ATOM 554 N N . ASP A 1 74 ? -17.852 8.046 12.924 1.00 94.44 74 ASP A N 1
ATOM 555 C CA . ASP A 1 74 ? -16.924 8.756 12.050 1.00 94.44 74 ASP A CA 1
ATOM 556 C C . ASP A 1 74 ? -17.370 10.215 11.962 1.00 94.44 74 ASP A C 1
ATOM 558 O O . ASP A 1 74 ? -18.437 10.521 11.429 1.00 94.44 74 ASP A O 1
ATOM 562 N N . TYR A 1 75 ? -16.594 11.112 12.561 1.00 91.81 75 TYR A N 1
ATOM 563 C CA . TYR A 1 75 ? -16.900 12.538 12.583 1.00 91.81 75 TYR A CA 1
ATOM 564 C C . TYR A 1 75 ? -15.659 13.381 12.316 1.00 91.81 75 TYR A C 1
ATOM 566 O O . TYR A 1 75 ? -14.524 13.005 12.623 1.00 91.81 75 TYR A O 1
ATOM 574 N N . VAL A 1 76 ? -15.893 14.564 11.751 1.00 89.56 76 VAL A N 1
ATOM 575 C CA . VAL A 1 76 ? -14.844 15.543 11.473 1.00 89.56 76 VAL A CA 1
ATOM 576 C C . VAL A 1 76 ? -14.459 16.252 12.767 1.00 89.56 76 VAL A C 1
ATOM 578 O O . VAL A 1 76 ? -15.314 16.740 13.506 1.00 89.56 76 VAL A O 1
ATOM 581 N N . ILE A 1 77 ? -13.157 16.327 13.032 1.00 86.62 77 ILE A N 1
ATOM 582 C CA . ILE A 1 77 ? -12.602 17.108 14.138 1.00 86.62 77 ILE A CA 1
ATOM 583 C C . ILE A 1 77 ? -12.295 18.506 13.596 1.00 86.62 77 ILE A C 1
ATOM 585 O O . ILE A 1 77 ? -11.495 18.615 12.663 1.00 86.62 77 ILE A O 1
ATOM 589 N N . PRO A 1 78 ? -12.915 19.572 14.130 1.00 85.94 78 PRO A N 1
ATOM 590 C CA . PRO A 1 78 ? -12.643 20.925 13.665 1.00 85.94 78 PRO A CA 1
ATOM 591 C C . PRO A 1 78 ? -11.169 21.289 13.861 1.00 85.94 78 PRO A C 1
ATOM 593 O O . PRO A 1 78 ? -10.603 21.030 14.921 1.00 85.94 78 PRO A O 1
ATOM 596 N N . GLN A 1 79 ? -10.566 21.955 12.872 1.00 81.31 79 GLN A N 1
ATOM 597 C CA . GLN A 1 79 ? -9.162 22.392 12.932 1.00 81.31 79 GLN A CA 1
ATOM 598 C C . GLN A 1 79 ? -8.873 23.353 14.098 1.00 81.31 79 GLN A C 1
ATOM 600 O O . GLN A 1 79 ? -7.740 23.454 14.554 1.00 81.31 79 GLN A O 1
ATOM 605 N N . SER A 1 80 ? -9.899 24.040 14.610 1.00 81.31 80 SER A N 1
ATOM 606 C CA . SER A 1 80 ? -9.799 24.935 15.767 1.00 81.31 80 SER A CA 1
ATOM 607 C C . SER A 1 80 ? -9.629 24.207 17.106 1.00 81.31 80 SER A C 1
ATOM 609 O O . SER A 1 80 ? -9.320 24.843 18.117 1.00 81.31 80 SER A O 1
ATOM 611 N N . VAL A 1 81 ? -9.836 22.886 17.154 1.00 78.38 81 VAL A N 1
ATOM 612 C CA . VAL A 1 81 ? -9.632 22.100 18.373 1.00 78.38 81 VAL A CA 1
ATOM 613 C C . VAL A 1 81 ? -8.141 21.820 18.530 1.00 78.38 81 VAL A C 1
ATOM 615 O O . VAL A 1 81 ? -7.558 21.017 17.808 1.00 78.38 81 VAL A O 1
ATOM 618 N N . SER A 1 82 ? -7.515 22.486 19.499 1.00 74.00 82 SER A N 1
ATOM 619 C CA . SER A 1 82 ? -6.100 22.269 19.798 1.00 74.00 82 SER A CA 1
ATOM 620 C C . SER A 1 82 ? -5.849 20.874 20.378 1.00 74.00 82 SER A C 1
ATOM 622 O O . SER A 1 82 ? -6.688 20.322 21.093 1.00 74.00 82 SER A O 1
ATOM 624 N N . ALA A 1 83 ? -4.647 20.333 20.149 1.00 71.94 83 ALA A N 1
ATOM 625 C CA . ALA A 1 83 ? -4.217 19.046 20.707 1.00 71.94 83 ALA A CA 1
ATOM 626 C C . ALA A 1 83 ? -4.389 18.970 22.238 1.00 71.94 83 ALA A C 1
ATOM 628 O O . ALA A 1 83 ? -4.763 17.929 22.769 1.00 71.94 83 ALA A O 1
ATOM 629 N N . LYS A 1 84 ? -4.222 20.100 22.945 1.00 69.94 84 LYS A N 1
ATOM 630 C CA . LYS A 1 84 ? -4.454 20.200 24.397 1.00 69.94 84 LYS A CA 1
ATOM 631 C C . LYS A 1 84 ? -5.904 19.900 24.801 1.00 69.94 84 LYS A C 1
ATOM 633 O O . LYS A 1 84 ? -6.123 19.383 25.888 1.00 69.94 84 LYS A O 1
ATOM 638 N N . ARG A 1 85 ? -6.888 20.216 23.949 1.00 72.38 85 ARG A N 1
ATOM 639 C CA . ARG A 1 85 ? -8.317 19.949 24.206 1.00 72.38 85 ARG A CA 1
ATOM 640 C C . ARG A 1 85 ? -8.752 18.532 23.830 1.00 72.38 85 ARG A C 1
ATOM 642 O O . ARG A 1 85 ? -9.789 18.094 24.308 1.00 72.38 85 ARG A O 1
ATOM 649 N N . LEU A 1 86 ? -7.992 17.835 22.985 1.00 75.88 86 LEU A N 1
ATOM 650 C CA . LEU A 1 86 ? -8.301 16.462 22.566 1.00 75.88 86 LEU A CA 1
ATOM 651 C C . LEU A 1 86 ? -7.924 15.420 23.628 1.00 75.88 86 LEU A C 1
ATOM 653 O O . LEU A 1 86 ? -8.463 14.319 23.615 1.00 75.88 86 LEU A O 1
ATOM 657 N N . GLY A 1 87 ? -7.038 15.768 24.567 1.00 74.31 87 GLY A N 1
ATOM 658 C CA . GLY A 1 87 ? -6.552 14.827 25.575 1.00 74.31 87 GLY A CA 1
ATOM 659 C C . GLY A 1 87 ? -5.782 13.653 24.957 1.00 74.31 87 GLY A C 1
ATOM 660 O O . GLY A 1 87 ? -5.306 13.720 23.820 1.00 74.31 87 GLY A O 1
ATOM 661 N N . LYS A 1 88 ? -5.631 12.562 25.718 1.00 83.50 88 LYS A N 1
ATOM 662 C CA . LYS A 1 88 ? -5.000 11.333 25.218 1.00 83.50 88 LYS A CA 1
ATOM 663 C C . LYS A 1 88 ? -5.961 10.641 24.252 1.00 83.50 88 LYS A C 1
ATOM 665 O O . LYS A 1 88 ? -7.063 10.264 24.639 1.00 83.50 88 LYS A O 1
ATOM 670 N N . SER A 1 89 ? -5.539 10.479 23.000 1.00 87.94 89 SER A N 1
ATOM 671 C CA . SER A 1 89 ? -6.353 9.790 21.996 1.00 87.94 89 SER A CA 1
ATOM 672 C C . SER A 1 89 ? -6.443 8.294 22.320 1.00 87.94 89 SER A C 1
ATOM 674 O O . SER A 1 89 ? -5.399 7.688 22.578 1.00 87.94 89 SER A O 1
ATOM 676 N N . PRO A 1 90 ? -7.648 7.694 22.284 1.00 92.25 90 PRO A N 1
ATOM 677 C CA . PRO A 1 90 ? -7.809 6.250 22.363 1.00 92.25 90 PRO A CA 1
ATOM 678 C C . PRO A 1 90 ? -6.967 5.543 21.302 1.00 92.25 90 PRO A C 1
ATOM 680 O O . PRO A 1 90 ? -6.829 6.040 20.182 1.00 92.25 90 PRO A O 1
ATOM 683 N N . VAL A 1 91 ? -6.416 4.385 21.646 1.00 95.81 91 VAL A N 1
ATOM 684 C CA . VAL A 1 91 ? -5.668 3.541 20.708 1.00 95.81 91 VAL A CA 1
ATOM 685 C C . VAL A 1 91 ? -6.559 2.389 20.277 1.00 95.81 91 VAL A C 1
ATOM 687 O O . VAL A 1 91 ? -7.166 1.721 21.115 1.00 95.81 91 VAL A O 1
ATOM 690 N N . ILE A 1 92 ? -6.648 2.181 18.967 1.00 97.31 92 ILE A N 1
ATOM 691 C CA . ILE A 1 92 ? -7.269 1.001 18.378 1.00 97.31 92 ILE A CA 1
ATOM 692 C C . ILE A 1 92 ? -6.196 0.015 17.937 1.00 97.31 92 ILE A C 1
ATOM 694 O O . ILE A 1 92 ? -5.103 0.418 17.532 1.00 97.31 92 ILE A O 1
ATOM 698 N N . VAL A 1 93 ? -6.526 -1.264 18.010 1.00 97.94 93 VAL A N 1
ATOM 699 C CA . VAL A 1 93 ? -5.722 -2.386 17.545 1.00 97.94 93 VAL A CA 1
ATOM 700 C C . VAL A 1 93 ? -6.513 -3.061 16.436 1.00 97.94 93 VAL A C 1
ATOM 702 O O . VAL A 1 93 ? -7.664 -3.448 16.629 1.00 97.94 93 VAL A O 1
ATOM 705 N N . VAL A 1 94 ? -5.907 -3.134 15.257 1.00 98.12 94 VAL A N 1
ATOM 706 C CA . VAL A 1 94 ? -6.507 -3.729 14.063 1.00 98.12 94 VAL A CA 1
ATOM 707 C C . VAL A 1 94 ? -5.640 -4.896 13.641 1.00 98.12 94 VAL A C 1
ATOM 709 O O . VAL A 1 94 ? -4.451 -4.693 13.382 1.00 98.12 94 VAL A O 1
ATOM 712 N N . THR A 1 95 ? -6.229 -6.084 13.560 1.00 98.12 95 THR A N 1
ATOM 713 C CA . THR A 1 95 ? -5.584 -7.260 12.973 1.00 98.12 95 THR A CA 1
ATOM 714 C C . THR A 1 95 ? -6.145 -7.486 11.577 1.00 98.12 95 THR A C 1
ATOM 716 O O . THR A 1 95 ? -7.362 -7.552 11.390 1.00 98.12 95 THR A O 1
ATOM 719 N N . PHE A 1 96 ? -5.258 -7.572 10.594 1.00 97.50 96 PHE A N 1
ATOM 720 C CA . PHE A 1 96 ? -5.577 -7.779 9.184 1.00 97.50 96 PHE A CA 1
ATOM 721 C C . PHE A 1 96 ? -5.574 -9.275 8.843 1.00 97.50 96 PHE A C 1
ATOM 723 O O . PHE A 1 96 ? -5.018 -10.091 9.578 1.00 97.50 96 PHE A O 1
ATOM 730 N N . ALA A 1 97 ? -6.200 -9.645 7.726 1.00 96.56 97 ALA A N 1
ATOM 731 C CA . ALA A 1 97 ? -6.335 -11.038 7.289 1.00 96.56 97 ALA A CA 1
ATOM 732 C C . ALA A 1 97 ? -4.998 -11.737 6.980 1.00 96.56 97 ALA A C 1
ATOM 734 O O . ALA A 1 97 ? -4.930 -12.961 7.011 1.00 96.56 97 ALA A O 1
ATOM 735 N N . ASP A 1 98 ? -3.933 -10.976 6.729 1.00 93.38 98 ASP A N 1
ATOM 736 C CA . ASP A 1 98 ? -2.566 -11.487 6.573 1.00 93.38 98 ASP A CA 1
ATOM 737 C C . ASP A 1 98 ? -1.844 -11.723 7.918 1.00 93.38 98 ASP A C 1
ATOM 739 O O . ASP A 1 98 ? -0.683 -12.128 7.938 1.00 93.38 98 ASP A O 1
ATOM 743 N N . GLY A 1 99 ? -2.518 -11.473 9.046 1.00 94.50 99 GLY A N 1
ATOM 744 C CA . GLY A 1 99 ? -1.977 -11.608 10.397 1.00 94.50 99 GLY A CA 1
ATOM 745 C C . GLY A 1 99 ? -1.236 -10.370 10.910 1.00 94.50 99 GLY A C 1
ATOM 746 O O . GLY A 1 99 ? -0.867 -10.330 12.088 1.00 94.50 99 GLY A O 1
ATOM 747 N N . GLU A 1 100 ? -1.040 -9.331 10.090 1.00 94.81 100 GLU A N 1
ATOM 748 C CA . GLU A 1 100 ? -0.443 -8.085 10.566 1.00 94.81 100 GLU A CA 1
ATOM 749 C C . GLU A 1 100 ? -1.338 -7.429 11.612 1.00 94.81 100 GLU A C 1
ATOM 751 O O . GLU A 1 100 ? -2.563 -7.427 11.516 1.00 94.81 100 GLU A O 1
ATOM 756 N N . THR A 1 101 ? -0.714 -6.821 12.617 1.00 97.19 101 THR A N 1
ATOM 757 C CA . THR A 1 101 ? -1.432 -6.040 13.623 1.00 97.19 101 THR A CA 1
ATOM 758 C C . THR A 1 101 ? -0.878 -4.623 13.684 1.00 97.19 101 THR A C 1
ATOM 760 O O . THR A 1 101 ? 0.338 -4.391 13.742 1.00 97.19 101 THR A O 1
ATOM 763 N N . VAL A 1 102 ? -1.782 -3.645 13.660 1.00 97.31 102 VA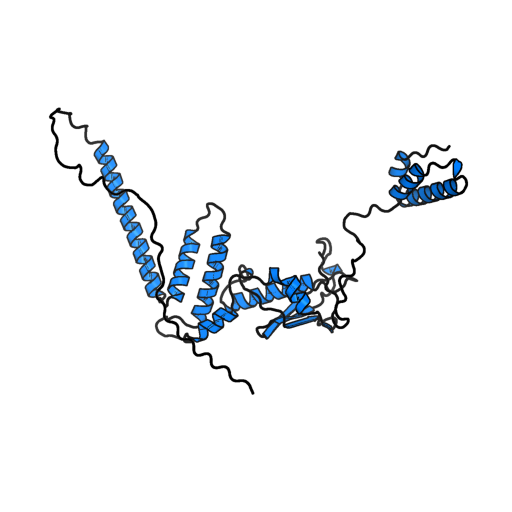L A N 1
ATOM 764 C CA . VAL A 1 102 ? -1.460 -2.218 13.715 1.00 97.31 102 VAL A CA 1
ATOM 765 C C . VAL A 1 102 ? -2.178 -1.573 14.887 1.00 97.31 102 VAL A C 1
ATOM 767 O O . VAL A 1 102 ? -3.386 -1.710 15.057 1.00 97.31 102 VAL A O 1
ATOM 770 N N . ARG A 1 103 ? -1.411 -0.817 15.676 1.00 97.06 103 ARG A N 1
ATOM 771 C CA . ARG A 1 103 ? -1.928 0.067 16.720 1.00 97.06 103 ARG A CA 1
ATOM 772 C C . ARG A 1 103 ? -2.006 1.480 16.159 1.00 97.06 103 ARG A C 1
ATOM 774 O O . ARG A 1 103 ? -0.998 1.999 15.681 1.00 97.06 103 ARG A O 1
ATOM 781 N N . ALA A 1 104 ? -3.181 2.096 16.209 1.00 96.50 104 ALA A N 1
ATOM 782 C CA . ALA A 1 104 ? -3.413 3.418 15.641 1.00 96.50 104 ALA A CA 1
ATOM 783 C C . ALA A 1 104 ? -4.189 4.326 16.606 1.00 96.50 104 ALA A C 1
ATOM 785 O O . ALA A 1 104 ? -5.130 3.874 17.259 1.00 96.50 104 ALA A O 1
ATOM 786 N N . PRO A 1 105 ? -3.841 5.620 16.701 1.00 94.75 105 PRO A N 1
ATOM 787 C CA . PRO A 1 105 ? -4.625 6.570 17.477 1.00 94.75 105 PRO A CA 1
ATOM 788 C C . PRO A 1 105 ? -5.952 6.897 16.774 1.00 94.75 105 PRO A C 1
ATOM 790 O O . PRO A 1 105 ? -5.982 7.366 15.634 1.00 94.75 105 PRO A O 1
ATOM 793 N N . ALA A 1 106 ? -7.061 6.731 17.490 1.00 93.88 106 ALA A N 1
ATOM 794 C CA . ALA A 1 106 ? -8.393 7.167 17.090 1.00 93.88 106 ALA A CA 1
ATOM 795 C C . ALA A 1 106 ? -8.705 8.522 17.736 1.00 93.88 106 ALA A C 1
ATOM 797 O O . ALA A 1 106 ? -9.394 8.607 18.755 1.00 93.88 106 ALA A O 1
ATOM 798 N N . VAL A 1 107 ? -8.165 9.600 17.156 1.00 91.19 107 VAL A N 1
ATOM 799 C CA . VAL A 1 107 ? -8.360 10.967 17.671 1.00 91.19 107 VAL A CA 1
ATOM 800 C C . VAL A 1 107 ? -9.856 11.251 17.815 1.00 91.19 107 VAL A C 1
ATOM 802 O O . VAL A 1 107 ? -10.601 11.197 16.839 1.00 91.19 107 VAL A O 1
ATOM 805 N N . SER A 1 108 ? -10.289 11.527 19.043 1.00 89.69 108 SER A N 1
ATOM 806 C CA . SER A 1 108 ? -11.701 11.617 19.417 1.00 89.69 108 SER A CA 1
ATOM 807 C C . SER A 1 108 ? -11.961 12.898 20.203 1.00 89.69 108 SER A C 1
ATOM 809 O O . SER A 1 108 ? -11.083 13.384 20.914 1.00 89.69 108 SER A O 1
ATOM 811 N N . LEU A 1 109 ? -13.156 13.471 20.057 1.00 89.06 109 LEU A N 1
ATOM 812 C CA . LEU A 1 109 ? -13.560 14.642 20.835 1.00 89.06 109 LEU A CA 1
ATOM 813 C C . LEU A 1 109 ? -14.010 14.214 22.243 1.00 89.06 109 LEU A C 1
ATOM 815 O O . LEU A 1 109 ? -14.674 13.184 22.374 1.00 89.06 109 LEU A O 1
ATOM 819 N N . PRO A 1 110 ? -13.730 15.012 23.290 1.00 85.06 110 PRO A N 1
ATOM 820 C CA . PRO A 1 110 ? -14.222 14.728 24.635 1.00 85.06 110 PRO A CA 1
ATOM 821 C C . PRO A 1 110 ? -15.751 14.582 24.672 1.00 85.06 110 PRO A C 1
ATOM 823 O O . PRO A 1 110 ? -16.473 15.391 24.086 1.00 85.06 110 PRO A O 1
ATOM 826 N N . GLY A 1 111 ? -16.246 13.546 25.354 1.00 85.31 111 GLY A N 1
ATOM 827 C CA . GLY A 1 111 ? -17.682 13.261 25.482 1.00 85.31 111 GLY A CA 1
ATOM 828 C C . GLY A 1 111 ? -18.357 12.721 24.213 1.00 85.31 111 GLY A C 1
ATOM 829 O O . GLY A 1 111 ? -19.577 12.558 24.193 1.00 85.31 111 GLY A O 1
ATOM 830 N N . LYS A 1 112 ? -17.599 12.448 23.145 1.00 88.19 112 LYS A N 1
ATOM 831 C CA . LYS A 1 112 ? -18.079 11.748 21.946 1.00 88.19 112 LYS A CA 1
ATOM 832 C C . LYS A 1 112 ? -17.591 10.294 21.953 1.00 88.19 112 LYS A C 1
ATOM 834 O O . LYS A 1 112 ? -16.557 10.015 22.558 1.00 88.19 112 LYS A O 1
ATOM 839 N N . PRO A 1 113 ? -18.301 9.374 21.272 1.00 90.69 113 PRO A N 1
ATOM 840 C CA . PRO A 1 113 ? -17.795 8.021 21.064 1.00 90.69 113 PRO A CA 1
ATOM 841 C C . PRO A 1 113 ? -16.444 8.049 20.339 1.00 90.69 113 PRO A C 1
ATOM 843 O O . PRO A 1 113 ? -16.102 9.029 19.658 1.00 90.69 113 PRO A O 1
ATOM 846 N N . VAL A 1 114 ? -15.685 6.962 20.483 1.00 92.88 114 VAL A N 1
ATOM 847 C CA . VAL A 1 114 ? -14.390 6.793 19.818 1.00 92.88 114 VAL A CA 1
ATOM 848 C C . VAL A 1 114 ? -14.577 6.936 18.311 1.00 92.88 114 VAL A C 1
ATOM 850 O O . VAL A 1 114 ? -15.435 6.293 17.713 1.00 92.88 114 VAL A O 1
ATOM 853 N N . ASN A 1 115 ? -13.773 7.795 17.690 1.00 94.56 115 ASN A N 1
ATOM 854 C CA . ASN A 1 115 ? -13.807 8.053 16.256 1.00 94.56 115 ASN A CA 1
ATOM 855 C C . ASN A 1 115 ? -13.140 6.903 15.486 1.00 94.56 115 ASN A C 1
ATOM 857 O O . ASN A 1 115 ? -12.027 7.041 14.964 1.00 94.56 115 ASN A O 1
ATOM 861 N N . ILE A 1 116 ? -13.805 5.748 15.457 1.00 95.88 116 ILE A N 1
ATOM 862 C CA . ILE A 1 116 ? -13.282 4.525 14.848 1.00 95.88 116 ILE A CA 1
ATOM 863 C C . ILE A 1 116 ? -12.993 4.715 13.357 1.00 95.88 116 ILE A C 1
ATOM 865 O O . ILE A 1 116 ? -11.956 4.264 12.881 1.00 95.88 116 ILE A O 1
ATOM 869 N N . GLY A 1 117 ? -13.815 5.489 12.637 1.00 95.81 117 GLY A N 1
ATOM 870 C CA . GLY A 1 117 ? -13.562 5.804 11.228 1.00 95.81 117 GLY A CA 1
ATOM 871 C C . GLY A 1 117 ? -12.243 6.556 11.019 1.00 95.81 117 GLY A C 1
ATOM 872 O O . GLY A 1 117 ? -11.470 6.234 10.113 1.00 95.81 117 GLY A O 1
ATOM 873 N N . ARG A 1 118 ? -11.920 7.522 11.894 1.00 95.00 118 ARG A N 1
ATOM 874 C CA . ARG A 1 118 ? -10.607 8.190 11.880 1.00 95.00 118 ARG A CA 1
ATOM 875 C C . ARG A 1 118 ? -9.481 7.232 12.249 1.00 95.00 118 ARG A C 1
ATOM 877 O O . ARG A 1 118 ? -8.461 7.260 11.567 1.00 95.00 118 ARG A O 1
ATOM 884 N N . GLY A 1 119 ? -9.662 6.414 13.284 1.00 96.00 119 GLY A N 1
ATOM 885 C CA . GLY A 1 119 ? -8.668 5.428 13.705 1.00 96.00 119 GLY A CA 1
ATOM 886 C C . GLY A 1 119 ? -8.321 4.442 12.589 1.00 96.00 119 GLY A C 1
ATOM 887 O O . GLY A 1 119 ? -7.146 4.247 12.294 1.00 96.00 119 GLY A O 1
ATOM 888 N N . LEU A 1 120 ? -9.327 3.895 11.900 1.00 97.50 120 LEU A N 1
ATOM 889 C CA . LEU A 1 120 ? -9.133 2.947 10.801 1.00 97.50 120 LEU A CA 1
ATOM 890 C C . LEU A 1 120 ? -8.400 3.568 9.611 1.00 97.50 120 LEU A C 1
ATOM 892 O O . LEU A 1 120 ? -7.514 2.927 9.059 1.00 97.50 120 LEU A O 1
ATOM 896 N N . ARG A 1 121 ? -8.681 4.828 9.247 1.00 96.69 121 ARG A N 1
ATOM 897 C CA . ARG A 1 121 ? -7.894 5.528 8.211 1.00 96.69 121 ARG A CA 1
ATOM 898 C C . ARG A 1 121 ? -6.412 5.628 8.579 1.00 96.69 121 ARG A C 1
ATOM 900 O O . ARG A 1 121 ? -5.561 5.466 7.712 1.00 96.69 121 ARG A O 1
ATOM 907 N N . VAL A 1 122 ? -6.103 5.870 9.854 1.00 96.31 122 VAL A N 1
ATOM 908 C CA . VAL A 1 122 ? -4.714 5.910 10.338 1.00 96.31 122 VAL A CA 1
ATOM 909 C C . VAL A 1 122 ? -4.098 4.508 10.356 1.00 96.31 122 VAL A C 1
ATOM 911 O O . VAL A 1 122 ? -2.956 4.352 9.938 1.00 96.31 122 VAL A O 1
ATOM 914 N N . ALA A 1 123 ? -4.846 3.484 10.778 1.00 97.81 123 ALA A N 1
ATOM 915 C CA . ALA A 1 123 ? -4.379 2.097 10.778 1.00 97.81 123 ALA A CA 1
ATOM 916 C C . ALA A 1 123 ? -4.057 1.590 9.363 1.00 97.81 123 ALA A C 1
ATOM 918 O O . ALA A 1 123 ? -2.999 1.002 9.155 1.00 97.81 123 ALA A O 1
ATOM 919 N N . ILE A 1 124 ? -4.925 1.880 8.388 1.00 97.81 124 ILE A N 1
ATOM 920 C CA . ILE A 1 124 ? -4.712 1.594 6.961 1.00 97.81 124 ILE A CA 1
ATOM 921 C C . ILE A 1 124 ? -3.430 2.275 6.474 1.00 97.81 124 ILE A C 1
ATOM 923 O O . ILE A 1 124 ? -2.564 1.606 5.921 1.00 97.81 124 ILE A O 1
ATOM 927 N N . ALA A 1 125 ? -3.263 3.576 6.736 1.00 96.25 125 ALA A N 1
ATOM 928 C CA . ALA A 1 125 ? -2.063 4.303 6.322 1.00 96.25 125 ALA A CA 1
ATOM 929 C C . ALA A 1 125 ? -0.785 3.724 6.959 1.00 96.25 125 ALA A C 1
ATOM 931 O O . ALA A 1 125 ? 0.238 3.593 6.296 1.00 96.25 125 ALA A O 1
ATOM 932 N N . PHE A 1 126 ? -0.831 3.329 8.234 1.00 96.50 126 PHE A N 1
ATOM 933 C CA . PHE A 1 126 ? 0.300 2.684 8.907 1.00 96.50 126 PHE A CA 1
ATOM 934 C C . PHE A 1 126 ? 0.626 1.306 8.329 1.00 96.50 126 PHE A C 1
ATOM 936 O O . PHE A 1 126 ? 1.806 1.003 8.149 1.00 96.50 126 PHE A O 1
ATOM 943 N N . TYR A 1 127 ? -0.388 0.493 8.025 1.00 97.25 127 TYR A N 1
ATOM 944 C CA . TYR A 1 127 ? -0.210 -0.782 7.332 1.00 97.25 127 TYR A CA 1
ATOM 945 C C . TYR A 1 127 ? 0.476 -0.560 5.980 1.00 97.25 127 TYR A C 1
ATOM 947 O O . TYR A 1 127 ? 1.544 -1.113 5.725 1.00 97.25 127 TYR A O 1
ATOM 955 N N . GLN A 1 128 ? -0.081 0.330 5.160 1.00 96.44 128 GLN A N 1
ATOM 956 C CA . GLN A 1 128 ? 0.448 0.672 3.845 1.00 96.44 128 GLN A CA 1
ATOM 957 C C . GLN A 1 128 ? 1.900 1.159 3.930 1.00 96.44 128 GLN A C 1
ATOM 959 O O . GLN A 1 128 ? 2.764 0.644 3.226 1.00 96.44 128 GLN A O 1
ATOM 964 N N . CYS A 1 129 ? 2.213 2.095 4.831 1.00 95.06 129 CYS A N 1
ATOM 965 C CA . CYS A 1 129 ? 3.585 2.565 5.035 1.00 95.06 129 CYS A CA 1
ATOM 966 C C . CYS A 1 129 ? 4.533 1.432 5.446 1.00 95.06 129 CYS A C 1
ATOM 968 O O . CYS A 1 129 ? 5.649 1.354 4.939 1.00 95.06 129 CYS A O 1
ATOM 970 N N . ARG A 1 130 ? 4.105 0.537 6.345 1.00 94.81 130 ARG A N 1
ATOM 971 C CA . ARG A 1 130 ? 4.922 -0.600 6.791 1.00 94.81 130 ARG A CA 1
ATOM 972 C C . ARG A 1 130 ? 5.246 -1.541 5.632 1.00 94.81 130 ARG A C 1
ATOM 974 O O . ARG A 1 130 ? 6.404 -1.929 5.481 1.00 94.81 130 ARG A O 1
ATOM 981 N N . ILE A 1 131 ? 4.249 -1.887 4.820 1.00 95.06 131 ILE A N 1
ATOM 982 C CA . ILE A 1 131 ? 4.434 -2.744 3.646 1.00 95.06 131 ILE A CA 1
ATOM 983 C C . ILE A 1 131 ? 5.316 -2.048 2.600 1.00 95.06 131 ILE A C 1
ATOM 985 O O . ILE A 1 131 ? 6.272 -2.659 2.130 1.00 95.06 131 ILE A O 1
ATOM 989 N N . ALA A 1 132 ? 5.098 -0.758 2.322 1.00 94.31 132 ALA A N 1
ATOM 990 C CA . ALA A 1 132 ? 5.934 0.024 1.406 1.00 94.31 132 ALA A CA 1
ATOM 991 C C . ALA A 1 132 ? 7.419 -0.015 1.805 1.00 94.31 132 ALA A C 1
ATOM 993 O O . ALA A 1 132 ? 8.278 -0.293 0.967 1.00 94.31 132 ALA A O 1
ATOM 994 N N . THR A 1 133 ? 7.718 0.192 3.092 1.00 92.44 133 THR A N 1
ATOM 995 C CA . THR A 1 133 ? 9.090 0.128 3.616 1.00 92.44 133 THR A CA 1
ATOM 996 C C . THR A 1 133 ? 9.695 -1.269 3.464 1.00 92.44 133 THR A C 1
ATOM 998 O O . THR A 1 133 ? 10.853 -1.392 3.067 1.00 92.44 133 THR A O 1
ATOM 1001 N N . ARG A 1 134 ? 8.929 -2.341 3.722 1.00 91.94 134 ARG A N 1
ATOM 1002 C CA . ARG A 1 134 ? 9.400 -3.728 3.516 1.00 91.94 134 ARG A CA 1
ATOM 1003 C C . ARG A 1 134 ? 9.688 -4.032 2.046 1.00 91.94 134 ARG A C 1
ATOM 1005 O O . ARG A 1 134 ? 10.657 -4.721 1.747 1.00 91.94 134 ARG A O 1
ATOM 1012 N N . CYS A 1 135 ? 8.907 -3.460 1.134 1.00 91.00 135 CYS A N 1
ATOM 1013 C CA . CYS A 1 135 ? 9.141 -3.524 -0.308 1.00 91.00 135 CYS A CA 1
ATOM 1014 C C . CYS A 1 1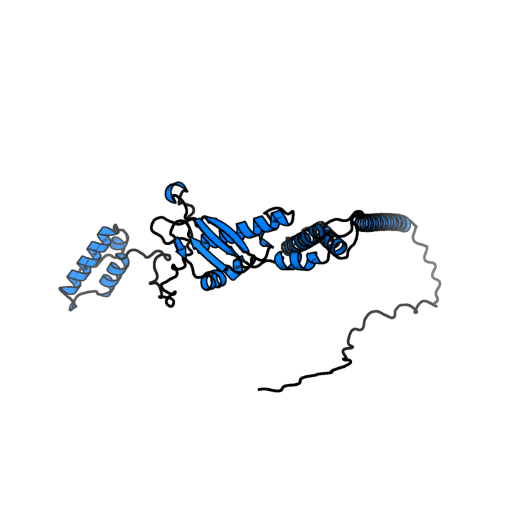35 ? 10.260 -2.575 -0.789 1.00 91.00 135 CYS A C 1
ATOM 1016 O O . CYS A 1 135 ? 10.459 -2.427 -1.993 1.00 91.00 135 CYS A O 1
ATOM 1018 N N . GLY A 1 136 ? 11.004 -1.923 0.115 1.00 85.12 136 GLY A N 1
ATOM 1019 C CA . GLY A 1 136 ? 12.132 -1.047 -0.223 1.00 85.12 136 GLY A CA 1
ATOM 1020 C C . GLY A 1 136 ? 11.734 0.303 -0.828 1.00 85.12 136 GLY A C 1
ATOM 1021 O O . GLY A 1 136 ? 12.518 0.883 -1.581 1.00 85.12 136 GLY A O 1
ATOM 1022 N N . GLY A 1 137 ? 10.517 0.774 -0.549 1.00 82.94 137 GLY A N 1
ATOM 1023 C CA . GLY A 1 137 ? 10.007 2.078 -0.966 1.00 82.94 137 GLY A CA 1
ATOM 1024 C C . GLY A 1 137 ? 9.858 3.083 0.177 1.00 82.94 137 GLY A C 1
ATOM 1025 O O . GLY A 1 137 ? 10.009 2.751 1.350 1.00 82.94 137 GLY A O 1
ATOM 1026 N N . ASN A 1 138 ? 9.503 4.316 -0.190 1.00 81.88 138 ASN A N 1
ATOM 1027 C CA . ASN A 1 138 ? 9.147 5.384 0.748 1.00 81.88 138 ASN A CA 1
ATOM 1028 C C . ASN A 1 138 ? 7.627 5.430 0.989 1.00 81.88 138 ASN A C 1
ATOM 1030 O O . ASN A 1 138 ? 6.841 4.905 0.196 1.00 81.88 138 ASN A O 1
ATOM 1034 N N . SER A 1 139 ? 7.207 6.116 2.057 1.00 80.94 139 SER A N 1
ATOM 1035 C CA . SER A 1 139 ? 5.796 6.260 2.450 1.00 80.94 139 SER A CA 1
ATOM 1036 C C . SER A 1 139 ? 4.924 7.017 1.445 1.00 80.94 139 SER A C 1
ATOM 1038 O O . SER A 1 139 ? 3.706 6.848 1.464 1.00 80.94 139 SER A O 1
ATOM 1040 N N . ASP A 1 140 ? 5.521 7.828 0.571 1.00 81.88 140 ASP A N 1
ATOM 1041 C CA . ASP A 1 140 ? 4.806 8.771 -0.305 1.00 81.88 140 ASP A CA 1
ATOM 1042 C C . ASP A 1 140 ? 3.849 8.084 -1.287 1.00 81.88 140 ASP A C 1
ATOM 1044 O O . ASP A 1 140 ? 2.847 8.667 -1.687 1.00 81.88 140 ASP A O 1
ATOM 1048 N N . TYR A 1 141 ? 4.120 6.820 -1.621 1.00 83.75 141 TYR A N 1
ATOM 1049 C CA . TYR A 1 141 ? 3.310 6.023 -2.549 1.00 83.75 141 TYR A CA 1
ATOM 1050 C C . TYR A 1 141 ? 2.668 4.806 -1.886 1.00 83.75 141 TYR A C 1
ATOM 1052 O O . TYR A 1 141 ? 2.168 3.910 -2.561 1.00 83.75 141 TYR A O 1
ATOM 1060 N N . SER A 1 142 ? 2.646 4.778 -0.554 1.00 90.12 142 SER A N 1
ATOM 1061 C CA . SER A 1 142 ? 2.064 3.680 0.218 1.00 90.12 142 SER A CA 1
ATOM 1062 C C . SER A 1 142 ? 0.575 3.453 -0.091 1.00 90.12 142 SER A C 1
ATOM 1064 O O . SER A 1 142 ? 0.098 2.324 -0.026 1.00 90.12 142 SER A O 1
ATOM 1066 N N . ALA A 1 143 ? -0.141 4.486 -0.547 1.00 90.50 143 ALA A N 1
ATOM 1067 C CA . ALA A 1 143 ? -1.538 4.394 -0.968 1.00 90.50 143 ALA A CA 1
ATOM 1068 C C . ALA A 1 143 ? -1.786 3.438 -2.155 1.00 90.50 143 ALA A C 1
ATOM 1070 O O . ALA A 1 143 ? -2.925 3.024 -2.359 1.00 90.50 143 ALA A O 1
ATOM 1071 N N . CYS A 1 144 ? -0.756 3.056 -2.925 1.00 93.69 144 CYS A N 1
ATOM 1072 C CA . CYS A 1 144 ? -0.904 2.048 -3.981 1.00 93.69 144 CYS A CA 1
ATOM 1073 C C . CYS A 1 144 ? -1.086 0.622 -3.433 1.00 93.69 144 CYS A C 1
ATOM 1075 O O . CYS A 1 144 ? -1.461 -0.272 -4.185 1.00 93.69 144 CYS A O 1
ATOM 1077 N N . ILE A 1 145 ? -0.835 0.391 -2.143 1.00 96.62 145 ILE A N 1
ATOM 1078 C CA . ILE A 1 145 ? -0.900 -0.934 -1.528 1.00 96.62 145 ILE A CA 1
ATOM 1079 C C . ILE A 1 145 ? -2.344 -1.269 -1.167 1.00 96.62 145 ILE A C 1
ATOM 1081 O O . ILE A 1 145 ? -3.012 -0.529 -0.437 1.00 96.62 145 ILE A O 1
ATOM 1085 N N . THR A 1 146 ? -2.806 -2.416 -1.653 1.00 97.19 146 THR A N 1
ATOM 1086 C CA . THR A 1 146 ? -4.080 -3.015 -1.266 1.00 97.19 146 THR A CA 1
ATOM 1087 C C . THR A 1 146 ? -3.990 -3.501 0.170 1.00 97.19 146 THR A C 1
ATOM 1089 O O . THR A 1 146 ? -3.046 -4.191 0.553 1.00 97.19 146 THR A O 1
ATOM 1092 N N . VAL A 1 147 ? -4.986 -3.137 0.972 1.00 97.38 147 VAL A N 1
ATOM 1093 C CA . VAL A 1 147 ? -5.048 -3.504 2.384 1.00 97.38 147 VAL A CA 1
ATOM 1094 C C . VAL A 1 147 ? -6.028 -4.664 2.572 1.00 97.38 147 VAL A C 1
ATOM 1096 O O . VAL A 1 147 ? -7.197 -4.530 2.177 1.00 97.38 147 VAL A O 1
ATOM 1099 N N . PRO A 1 148 ? -5.597 -5.779 3.193 1.00 96.94 148 PRO A N 1
ATOM 1100 C CA . PRO A 1 148 ? -6.468 -6.911 3.475 1.00 96.94 148 PRO A CA 1
ATOM 1101 C C . PRO A 1 148 ? -7.672 -6.528 4.338 1.00 96.94 148 PRO A C 1
ATOM 1103 O O . PRO A 1 148 ? -7.746 -5.445 4.928 1.00 96.94 148 PRO A O 1
ATOM 1106 N N . GLU A 1 149 ? -8.643 -7.430 4.410 1.00 97.44 149 GLU A N 1
ATOM 1107 C CA . GLU A 1 149 ? -9.777 -7.267 5.314 1.00 97.44 149 GLU A CA 1
ATOM 1108 C C . GLU A 1 149 ? -9.333 -7.274 6.778 1.00 97.44 149 GLU A C 1
ATOM 1110 O O . GLU A 1 149 ? -8.316 -7.863 7.147 1.00 97.44 149 GLU A O 1
ATOM 1115 N N . PHE A 1 150 ? -10.108 -6.604 7.623 1.00 97.62 150 PHE A N 1
ATOM 1116 C CA . PHE A 1 150 ? -9.930 -6.653 9.064 1.00 97.62 150 PHE A CA 1
ATOM 1117 C C . PHE A 1 150 ? -10.531 -7.946 9.609 1.00 97.62 150 PHE A C 1
ATOM 1119 O O . PHE A 1 150 ? -11.674 -8.273 9.291 1.00 97.62 150 PHE A O 1
ATOM 1126 N N . VAL A 1 151 ? -9.778 -8.635 10.461 1.00 97.62 151 VAL A N 1
ATOM 1127 C CA . VAL A 1 151 ? -10.237 -9.805 11.221 1.00 97.62 151 VAL A CA 1
ATOM 1128 C C . VAL A 1 151 ? -10.776 -9.361 12.574 1.00 97.62 151 VAL A C 1
ATOM 1130 O O . VAL A 1 151 ? -11.852 -9.784 12.982 1.00 97.62 151 VAL A O 1
ATOM 1133 N N . THR A 1 152 ? -10.055 -8.470 13.257 1.00 96.94 152 THR A N 1
ATOM 1134 C CA . THR A 1 152 ? -10.478 -7.904 14.542 1.00 96.94 152 THR A CA 1
ATOM 1135 C C . THR A 1 152 ? -10.184 -6.412 14.599 1.00 96.94 152 THR A C 1
ATOM 1137 O O . THR A 1 152 ? -9.203 -5.918 14.033 1.00 96.94 152 THR A O 1
ATOM 1140 N N . VAL A 1 153 ? -11.060 -5.683 15.290 1.00 97.19 153 VAL A N 1
ATOM 1141 C CA . VAL A 1 153 ? -10.920 -4.249 15.538 1.00 97.19 153 VAL A CA 1
ATOM 1142 C C . VAL A 1 153 ? -11.332 -3.980 16.980 1.00 97.19 153 VAL A C 1
ATOM 1144 O O . VAL A 1 153 ? -12.511 -4.049 17.322 1.00 97.19 153 VAL A O 1
ATOM 1147 N N . THR A 1 154 ? -10.367 -3.664 17.837 1.00 96.94 154 THR A N 1
ATOM 1148 C CA . THR A 1 154 ? -10.611 -3.398 19.261 1.00 96.94 154 THR A CA 1
ATOM 1149 C C . THR A 1 154 ? -10.020 -2.059 19.672 1.00 96.94 154 THR A C 1
ATOM 1151 O O . THR A 1 154 ? -9.050 -1.579 19.088 1.00 96.94 154 THR A O 1
ATOM 1154 N N . CYS A 1 155 ? -10.596 -1.407 20.677 1.00 95.44 155 CYS A N 1
ATOM 1155 C CA . CYS A 1 155 ? -10.000 -0.230 21.294 1.00 95.44 155 CYS A CA 1
ATOM 1156 C C . CYS A 1 155 ? -9.360 -0.611 22.625 1.00 95.44 155 CYS A C 1
ATOM 1158 O O . CYS A 1 155 ? -10.054 -0.761 23.621 1.00 95.44 155 CYS A O 1
ATOM 1160 N N . GLU A 1 156 ? -8.031 -0.671 22.667 1.00 93.88 156 GLU A N 1
ATOM 1161 C CA . GLU A 1 156 ? -7.246 -1.003 23.866 1.00 93.88 156 GLU A CA 1
ATOM 1162 C C . GLU A 1 156 ? -7.546 -0.071 25.050 1.00 93.88 156 GLU A C 1
ATOM 1164 O O . GLU A 1 156 ? -7.477 -0.467 26.202 1.00 93.88 156 GLU A O 1
ATOM 1169 N N . THR A 1 157 ? -7.902 1.188 24.779 1.00 89.06 157 THR A N 1
ATOM 1170 C CA . THR A 1 157 ? -8.175 2.181 25.834 1.00 89.06 157 THR A CA 1
ATOM 1171 C C . THR A 1 157 ? -9.534 1.999 26.508 1.00 89.06 157 THR A C 1
ATOM 1173 O O . THR A 1 157 ? -9.709 2.438 27.639 1.00 89.06 157 THR A O 1
ATOM 1176 N N . THR A 1 158 ? -10.508 1.422 25.805 1.00 88.25 158 THR A N 1
ATOM 1177 C CA . THR A 1 158 ? -11.889 1.273 26.302 1.00 88.25 158 THR A CA 1
ATOM 1178 C C . THR A 1 158 ? -12.334 -0.182 26.381 1.00 88.25 158 THR A C 1
ATOM 1180 O O . THR A 1 158 ? -13.464 -0.436 26.774 1.00 88.25 158 THR A O 1
ATOM 1183 N N . GLU A 1 159 ? -11.471 -1.109 25.962 1.00 90.69 159 GLU A N 1
ATOM 1184 C CA . GLU A 1 159 ? -11.739 -2.544 25.821 1.00 90.69 159 GLU A CA 1
ATOM 1185 C C . GLU A 1 159 ? -12.972 -2.851 24.952 1.00 90.69 159 GLU A C 1
ATOM 1187 O O . GLU A 1 159 ? -13.574 -3.915 25.041 1.00 90.69 159 GLU A O 1
ATOM 1192 N N . THR A 1 160 ? -13.347 -1.914 24.073 1.00 91.00 160 THR A N 1
ATOM 1193 C CA . THR A 1 160 ? -14.501 -2.068 23.182 1.00 91.00 160 THR A CA 1
ATOM 1194 C C . THR A 1 160 ? -14.126 -2.818 21.912 1.00 91.00 160 THR A C 1
ATOM 1196 O O . THR A 1 160 ? -13.104 -2.530 21.284 1.00 91.00 160 THR A O 1
ATOM 1199 N N . GLU A 1 161 ? -14.977 -3.760 21.513 1.00 94.94 161 GLU A N 1
ATOM 1200 C CA . GLU A 1 161 ? -14.879 -4.491 20.251 1.00 94.94 161 GLU A CA 1
ATOM 1201 C C . GLU A 1 161 ? -15.795 -3.840 19.203 1.00 94.94 161 GLU A C 1
ATOM 1203 O O . GLU A 1 161 ? -16.915 -3.423 19.509 1.00 94.94 161 GLU A O 1
ATOM 1208 N N . TYR A 1 162 ? -15.316 -3.731 17.964 1.00 95.06 162 TYR A N 1
ATOM 1209 C CA . TYR A 1 162 ? 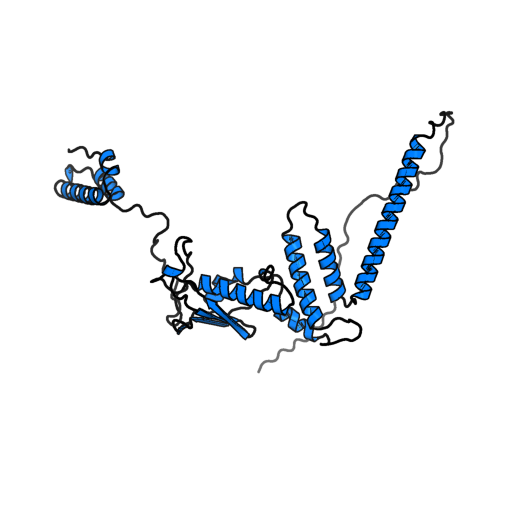-16.084 -3.224 16.827 1.00 95.06 162 TYR A CA 1
ATOM 1210 C C . TYR A 1 162 ? -16.326 -4.357 15.838 1.00 95.06 162 TYR A C 1
ATOM 1212 O O . TYR A 1 162 ? -15.434 -5.167 15.586 1.00 95.06 162 TYR A O 1
ATOM 1220 N N . ASP A 1 163 ? -17.514 -4.379 15.239 1.00 95.25 163 ASP A N 1
ATOM 1221 C CA . ASP A 1 163 ? -17.857 -5.375 14.230 1.00 95.25 163 ASP A CA 1
ATOM 1222 C C . ASP A 1 163 ? -16.935 -5.239 13.006 1.00 95.25 163 ASP A C 1
ATOM 1224 O O . ASP A 1 163 ? -16.942 -4.222 12.297 1.00 95.25 163 ASP A O 1
ATOM 1228 N N . ALA A 1 164 ? -16.137 -6.278 12.753 1.00 95.12 164 ALA A N 1
ATOM 1229 C CA . ALA A 1 164 ? -15.216 -6.335 11.628 1.00 95.12 164 ALA A CA 1
ATOM 1230 C C . ALA A 1 164 ? -15.955 -6.266 10.284 1.00 95.12 164 ALA A C 1
ATOM 1232 O O . ALA A 1 164 ? -15.464 -5.609 9.365 1.00 95.12 164 ALA A O 1
ATOM 1233 N N . ALA A 1 165 ? -17.151 -6.855 10.165 1.00 95.19 165 ALA A N 1
ATOM 1234 C CA . ALA A 1 165 ? -17.937 -6.811 8.934 1.00 95.19 165 ALA A CA 1
ATOM 1235 C C . ALA A 1 165 ? -18.377 -5.374 8.619 1.00 95.19 165 ALA A C 1
ATOM 1237 O O . ALA A 1 165 ? -18.121 -4.863 7.521 1.00 95.19 165 ALA A O 1
ATOM 1238 N N . GLN A 1 166 ? -18.938 -4.668 9.607 1.00 95.38 166 GLN A N 1
ATOM 1239 C CA . GLN A 1 166 ? -19.266 -3.249 9.477 1.00 95.38 166 GLN A CA 1
ATOM 1240 C C . GLN A 1 166 ? -18.024 -2.393 9.171 1.00 95.38 166 GLN A C 1
ATOM 1242 O O . GLN A 1 166 ? -18.079 -1.507 8.308 1.00 95.38 166 GLN A O 1
ATOM 1247 N N . CYS A 1 167 ? -16.893 -2.656 9.834 1.00 96.19 167 CYS A N 1
ATOM 1248 C CA . CYS A 1 167 ? -15.641 -1.940 9.585 1.00 96.19 167 CYS A CA 1
ATOM 1249 C C . CYS A 1 167 ? -15.117 -2.176 8.160 1.00 96.19 167 CYS A C 1
ATOM 1251 O O . CYS A 1 167 ? -14.706 -1.223 7.491 1.00 96.19 167 CYS A O 1
ATOM 1253 N N . ASN A 1 168 ? -15.159 -3.415 7.666 1.00 96.94 168 ASN A N 1
ATOM 1254 C CA . ASN A 1 168 ? -14.739 -3.780 6.314 1.00 96.94 168 ASN A CA 1
ATOM 1255 C C . ASN A 1 168 ? -15.608 -3.109 5.252 1.00 96.94 168 ASN A C 1
ATOM 1257 O O . ASN A 1 168 ? -15.059 -2.551 4.297 1.00 96.94 168 ASN A O 1
ATOM 1261 N N . ALA A 1 169 ? -16.930 -3.094 5.447 1.00 95.69 169 ALA A N 1
ATOM 1262 C CA . ALA A 1 169 ? -17.870 -2.450 4.536 1.00 95.69 169 ALA A CA 1
ATOM 1263 C C . ALA A 1 169 ? -17.634 -0.932 4.453 1.00 95.69 169 ALA A C 1
ATOM 1265 O O . ALA A 1 169 ? -17.500 -0.374 3.363 1.00 95.69 169 ALA A O 1
ATOM 1266 N N . LYS A 1 170 ? -17.511 -0.253 5.602 1.00 95.38 170 LYS A N 1
ATOM 1267 C CA . LYS A 1 170 ? -17.348 1.213 5.649 1.00 95.38 170 LYS A CA 1
ATOM 1268 C C . LYS A 1 170 ? -15.962 1.695 5.214 1.00 95.38 170 LYS A C 1
ATOM 1270 O O . LYS A 1 170 ? -15.830 2.826 4.749 1.00 95.38 170 LYS A O 1
ATOM 1275 N N . SER A 1 171 ? -14.937 0.854 5.333 1.00 95.69 171 SER A N 1
ATOM 1276 C CA . SER A 1 171 ? -13.553 1.186 4.962 1.00 95.69 171 SER A CA 1
ATOM 1277 C C . SER A 1 171 ? -13.134 0.709 3.570 1.00 95.69 171 SER A C 1
ATOM 1279 O O . SER A 1 171 ? -12.039 1.058 3.128 1.00 95.69 171 SER A O 1
ATOM 1281 N N . ALA A 1 172 ? -13.978 -0.052 2.861 1.00 94.94 172 ALA A N 1
ATOM 1282 C CA . ALA A 1 172 ? -13.626 -0.710 1.600 1.00 94.94 172 ALA A CA 1
ATOM 1283 C C . ALA A 1 172 ? -12.972 0.236 0.580 1.00 94.94 172 ALA A C 1
ATOM 1285 O O . ALA A 1 172 ? -12.018 -0.138 -0.092 1.00 94.94 172 ALA A O 1
ATOM 1286 N N . LYS A 1 173 ? -13.431 1.494 0.499 1.00 94.25 173 LYS A N 1
ATOM 1287 C CA . LYS A 1 173 ? -12.846 2.509 -0.391 1.00 94.25 173 LYS A CA 1
ATOM 1288 C C . LYS A 1 173 ? -11.387 2.840 -0.066 1.00 94.25 173 LYS A C 1
ATOM 1290 O O . LYS A 1 173 ? -10.616 3.052 -0.994 1.00 94.25 173 LYS A O 1
ATOM 1295 N N . TRP A 1 174 ? -11.028 2.926 1.212 1.00 93.19 174 TRP A N 1
ATOM 1296 C CA . TRP A 1 174 ? -9.685 3.319 1.656 1.00 93.19 174 TRP A CA 1
ATOM 1297 C C . TRP A 1 174 ? -8.679 2.172 1.589 1.00 93.19 174 TRP A C 1
ATOM 1299 O O . TRP A 1 174 ? -7.483 2.423 1.591 1.00 93.19 174 TRP A O 1
ATOM 1309 N N . ARG A 1 175 ? -9.163 0.927 1.532 1.00 94.94 175 ARG A N 1
ATOM 1310 C CA . ARG A 1 175 ? -8.329 -0.277 1.442 1.00 94.94 175 ARG A CA 1
ATOM 1311 C C . ARG A 1 175 ? -7.914 -0.638 0.015 1.00 94.94 175 ARG A C 1
ATOM 1313 O O . ARG A 1 175 ? -7.102 -1.539 -0.165 1.00 94.94 175 ARG A O 1
ATOM 1320 N N . ARG A 1 176 ? -8.477 0.023 -0.999 1.00 92.81 176 ARG A N 1
ATOM 1321 C CA . ARG A 1 176 ? -8.143 -0.257 -2.400 1.00 92.81 176 ARG A CA 1
ATOM 1322 C C . ARG A 1 176 ? -6.734 0.224 -2.725 1.00 92.81 176 ARG A C 1
ATOM 1324 O O . ARG A 1 176 ? -6.407 1.369 -2.436 1.00 92.81 176 ARG A O 1
ATOM 1331 N N . GLY A 1 177 ? -5.980 -0.632 -3.401 1.00 92.88 177 GLY A N 1
ATOM 1332 C CA . GLY A 1 177 ? -4.698 -0.319 -4.014 1.00 92.88 177 GLY A CA 1
ATOM 1333 C C . GLY A 1 177 ? -4.561 -1.022 -5.364 1.00 92.88 177 GLY A C 1
ATOM 1334 O O . GLY A 1 177 ? -5.456 -1.743 -5.806 1.00 92.88 177 GLY A O 1
ATOM 1335 N N . THR A 1 178 ? -3.445 -0.772 -6.037 1.00 94.25 178 THR A N 1
ATOM 1336 C CA . THR A 1 178 ? -3.048 -1.423 -7.292 1.00 94.25 178 THR A CA 1
ATOM 1337 C C . THR A 1 178 ? -2.006 -2.521 -7.075 1.00 94.25 178 THR A C 1
ATOM 1339 O O . THR A 1 178 ? -1.756 -3.302 -7.990 1.00 94.25 178 THR A O 1
ATOM 1342 N N . PHE A 1 179 ? -1.411 -2.602 -5.881 1.00 96.44 179 PHE A N 1
ATOM 1343 C CA . PHE A 1 179 ? -0.399 -3.585 -5.511 1.00 96.44 179 PHE A CA 1
ATOM 1344 C C . PHE A 1 179 ? -0.877 -4.472 -4.359 1.00 96.44 179 PHE A C 1
ATOM 1346 O O . PHE A 1 179 ? -1.117 -3.985 -3.255 1.00 96.44 179 PHE A O 1
ATOM 1353 N N . ASP A 1 180 ? -0.969 -5.778 -4.600 1.00 95.94 180 ASP A N 1
ATOM 1354 C CA . ASP A 1 180 ? -1.224 -6.780 -3.566 1.00 95.94 180 ASP A CA 1
ATOM 1355 C C . ASP A 1 180 ? 0.100 -7.413 -3.118 1.00 95.94 180 ASP A C 1
ATOM 1357 O O . ASP A 1 180 ? 0.709 -8.214 -3.830 1.00 95.94 180 ASP A O 1
ATOM 1361 N N . ALA A 1 181 ? 0.551 -7.035 -1.921 1.00 94.50 181 ALA A N 1
ATOM 1362 C CA . ALA A 1 181 ? 1.803 -7.529 -1.365 1.00 94.50 181 ALA A CA 1
ATOM 1363 C C . ALA A 1 181 ? 1.756 -9.030 -1.051 1.00 94.50 181 ALA A C 1
ATOM 1365 O O . ALA A 1 181 ? 2.764 -9.713 -1.214 1.00 94.50 181 ALA A O 1
ATOM 1366 N N . SER A 1 182 ? 0.602 -9.551 -0.627 1.00 93.25 182 SER A N 1
ATOM 1367 C CA . SER A 1 182 ? 0.451 -10.967 -0.283 1.00 93.25 182 SER A CA 1
ATOM 1368 C C . SER A 1 182 ? 0.556 -11.848 -1.528 1.00 93.25 182 SER A C 1
ATOM 1370 O O . SER A 1 182 ? 1.295 -12.834 -1.523 1.00 93.25 182 SER A O 1
ATOM 1372 N N . ALA A 1 183 ? -0.079 -11.425 -2.625 1.00 94.75 183 ALA A N 1
ATOM 1373 C CA . ALA A 1 183 ? 0.029 -12.085 -3.920 1.00 94.75 183 ALA A CA 1
ATOM 1374 C C . ALA A 1 183 ? 1.466 -12.033 -4.461 1.00 94.75 183 ALA A C 1
ATOM 1376 O O . ALA A 1 183 ? 2.003 -13.061 -4.870 1.00 94.75 183 ALA A O 1
ATOM 1377 N N . ALA A 1 184 ? 2.123 -10.870 -4.385 1.00 95.69 184 ALA A N 1
ATOM 1378 C CA . ALA A 1 184 ? 3.507 -10.719 -4.834 1.00 95.69 184 ALA A CA 1
ATOM 1379 C C . ALA A 1 184 ? 4.486 -11.596 -4.034 1.00 95.69 184 ALA A C 1
ATOM 1381 O O . ALA A 1 184 ? 5.405 -12.177 -4.609 1.00 95.69 184 ALA A O 1
ATOM 1382 N N . ILE A 1 185 ? 4.292 -11.723 -2.716 1.00 94.75 185 ILE A N 1
ATOM 1383 C CA . ILE A 1 185 ? 5.099 -12.613 -1.871 1.00 94.75 185 ILE A CA 1
ATOM 1384 C C . ILE A 1 185 ? 4.856 -14.078 -2.253 1.00 94.75 185 ILE A C 1
ATOM 1386 O O . ILE A 1 185 ? 5.824 -14.822 -2.415 1.00 94.75 185 ILE A O 1
ATOM 1390 N N . ALA A 1 186 ? 3.598 -14.487 -2.441 1.00 95.50 186 ALA A N 1
ATOM 1391 C CA . ALA A 1 186 ? 3.264 -15.851 -2.846 1.00 95.50 186 ALA A CA 1
ATOM 1392 C C . ALA A 1 186 ? 3.886 -16.221 -4.204 1.00 95.50 186 ALA A C 1
ATOM 1394 O O . ALA A 1 186 ? 4.476 -17.291 -4.338 1.00 95.50 186 ALA A O 1
ATOM 1395 N N . GLU A 1 187 ? 3.823 -15.323 -5.189 1.00 95.50 187 GLU A N 1
ATOM 1396 C CA . GLU A 1 187 ? 4.440 -15.520 -6.507 1.00 95.50 187 GLU A CA 1
ATOM 1397 C C . GLU A 1 187 ? 5.974 -15.575 -6.419 1.00 95.50 187 GLU A C 1
ATOM 1399 O O . GLU A 1 187 ? 6.620 -16.424 -7.047 1.00 95.50 187 GLU A O 1
ATOM 1404 N N . SER A 1 188 ? 6.558 -14.737 -5.553 1.00 95.50 188 SER A N 1
ATOM 1405 C CA . SER A 1 188 ? 8.005 -14.699 -5.340 1.00 95.50 188 SER A CA 1
ATOM 1406 C C . SER A 1 188 ? 8.586 -16.007 -4.788 1.00 95.50 188 SER A C 1
ATOM 1408 O O . SER A 1 188 ? 9.783 -16.237 -4.926 1.00 95.50 188 SER A O 1
ATOM 1410 N N . ALA A 1 189 ? 7.768 -16.894 -4.205 1.00 95.44 189 ALA A N 1
ATOM 1411 C CA . ALA A 1 189 ? 8.221 -18.159 -3.617 1.00 95.44 189 ALA A CA 1
ATOM 1412 C C . ALA A 1 189 ? 8.947 -19.080 -4.618 1.00 95.44 189 ALA A C 1
ATOM 1414 O O . ALA A 1 189 ? 9.764 -19.908 -4.212 1.00 95.44 189 ALA A O 1
ATOM 1415 N N . SER A 1 190 ? 8.672 -18.911 -5.916 1.00 93.19 190 SER A N 1
ATOM 1416 C CA . SER A 1 190 ? 9.315 -19.644 -7.013 1.00 93.19 190 SER A CA 1
ATOM 1417 C C . SER A 1 190 ? 10.763 -19.216 -7.299 1.00 93.19 190 SER A C 1
ATOM 1419 O O . SER A 1 190 ? 11.496 -19.957 -7.954 1.00 93.19 190 SER A O 1
ATOM 1421 N N . TYR A 1 191 ? 11.196 -18.057 -6.794 1.00 94.38 191 TYR A N 1
ATOM 1422 C CA . TYR A 1 191 ? 12.543 -17.520 -6.995 1.00 94.38 191 TYR A CA 1
ATOM 1423 C C . TYR A 1 191 ? 13.480 -17.902 -5.836 1.00 94.38 191 TYR A C 1
ATOM 1425 O O . TYR A 1 191 ? 13.011 -18.184 -4.728 1.00 94.38 191 TYR A O 1
ATOM 1433 N N . PRO A 1 192 ? 14.807 -17.922 -6.053 1.00 94.62 192 PRO A N 1
ATOM 1434 C CA . PRO A 1 192 ? 15.775 -18.137 -4.983 1.00 94.62 192 PRO A CA 1
ATOM 1435 C C . PRO A 1 192 ? 15.900 -16.900 -4.079 1.00 94.62 192 PRO A C 1
ATOM 1437 O O . PRO A 1 192 ? 15.622 -15.772 -4.497 1.00 94.62 192 PRO A O 1
ATOM 1440 N N . ASP A 1 193 ? 16.332 -17.100 -2.833 1.00 93.50 193 ASP A N 1
ATOM 1441 C CA . ASP A 1 193 ? 16.577 -15.994 -1.895 1.00 93.50 193 ASP A CA 1
ATOM 1442 C C . ASP A 1 193 ? 17.848 -15.207 -2.259 1.00 93.50 193 ASP A C 1
ATOM 1444 O O . ASP A 1 193 ? 17.874 -13.983 -2.143 1.00 93.50 193 ASP A O 1
ATOM 1448 N N . GLU A 1 194 ? 18.867 -15.899 -2.777 1.00 92.06 194 GLU A N 1
ATOM 1449 C CA . GLU A 1 194 ? 20.156 -15.337 -3.187 1.00 92.06 194 GLU A CA 1
ATOM 1450 C C . GLU A 1 194 ? 20.590 -15.886 -4.554 1.00 92.06 194 GLU A C 1
ATOM 1452 O O . GLU A 1 194 ? 20.174 -16.965 -4.976 1.00 92.06 194 GLU A O 1
ATOM 1457 N N . THR A 1 195 ? 21.424 -15.129 -5.266 1.00 90.81 195 THR A N 1
ATOM 1458 C CA . THR A 1 195 ? 21.967 -15.501 -6.579 1.00 90.81 195 THR A CA 1
ATOM 1459 C C . THR A 1 195 ? 23.295 -14.795 -6.824 1.00 90.81 195 THR A C 1
ATOM 1461 O O . THR A 1 195 ? 23.421 -13.603 -6.552 1.00 90.81 195 THR A O 1
ATOM 1464 N N . GLU A 1 196 ? 24.258 -15.503 -7.412 1.00 81.81 196 GLU A N 1
ATOM 1465 C CA . GLU A 1 196 ? 25.585 -14.953 -7.733 1.00 81.81 196 GLU A CA 1
ATOM 1466 C C . GLU A 1 196 ? 25.568 -14.124 -9.032 1.00 81.81 196 GLU A C 1
ATOM 1468 O O . GLU A 1 196 ? 26.159 -13.048 -9.095 1.00 81.81 196 GLU A O 1
ATOM 1473 N N . ASP A 1 197 ? 24.789 -14.546 -10.034 1.00 82.31 197 ASP A N 1
ATOM 1474 C CA . ASP A 1 197 ? 24.796 -13.944 -11.381 1.00 82.31 197 ASP A CA 1
ATOM 1475 C C . ASP A 1 197 ? 23.892 -12.704 -11.546 1.00 82.31 197 ASP A C 1
ATOM 1477 O O . ASP A 1 197 ? 23.616 -12.247 -12.659 1.00 82.31 197 ASP A O 1
ATOM 1481 N N . GLY A 1 198 ? 23.361 -12.159 -10.446 1.00 82.00 198 GLY A N 1
ATOM 1482 C CA . GLY A 1 198 ? 22.377 -11.072 -10.502 1.00 82.00 198 GLY A CA 1
ATOM 1483 C C . GLY A 1 198 ? 21.042 -11.484 -11.142 1.00 82.00 198 GLY A C 1
ATOM 1484 O O . GLY A 1 198 ? 20.299 -10.630 -11.646 1.00 82.00 198 GLY A O 1
ATOM 1485 N N . ALA A 1 199 ? 20.721 -12.783 -11.130 1.00 89.00 199 ALA A N 1
ATOM 1486 C CA . ALA A 1 199 ? 19.397 -13.292 -11.475 1.00 89.00 199 ALA A CA 1
ATOM 1487 C C . ALA A 1 199 ? 18.321 -12.703 -10.544 1.00 89.00 199 ALA A C 1
ATOM 1489 O O . ALA A 1 199 ? 18.618 -11.976 -9.593 1.00 89.00 199 ALA A O 1
ATOM 1490 N N . LEU A 1 200 ? 17.048 -12.926 -10.855 1.00 93.31 200 LEU A N 1
ATOM 1491 C CA . LEU A 1 200 ? 15.957 -12.381 -10.052 1.00 93.31 200 LEU A CA 1
ATOM 1492 C C . LEU A 1 200 ? 15.809 -13.173 -8.745 1.00 93.31 200 LEU A C 1
ATOM 1494 O O . LEU A 1 200 ? 15.545 -14.372 -8.780 1.00 93.31 200 LEU A O 1
ATOM 1498 N N . THR A 1 201 ? 15.976 -12.503 -7.605 1.00 95.44 201 THR A N 1
ATOM 1499 C CA . THR A 1 201 ? 15.714 -13.078 -6.274 1.00 95.44 201 THR A CA 1
ATOM 1500 C C . THR A 1 201 ? 14.267 -12.848 -5.843 1.00 95.44 201 THR A C 1
ATOM 1502 O O . THR A 1 201 ? 13.576 -11.992 -6.406 1.00 95.44 201 THR A O 1
ATOM 1505 N N . ARG A 1 202 ? 13.811 -13.531 -4.782 1.00 95.31 202 ARG A N 1
ATOM 1506 C CA . ARG A 1 202 ? 12.495 -13.256 -4.167 1.00 95.31 202 ARG A CA 1
ATOM 1507 C C . ARG A 1 202 ? 12.336 -11.787 -3.783 1.00 95.31 202 ARG A C 1
ATOM 1509 O O . ARG A 1 202 ? 11.329 -11.153 -4.097 1.00 95.31 202 ARG A O 1
ATOM 1516 N N . ALA A 1 203 ? 13.352 -11.233 -3.120 1.00 93.56 203 ALA A N 1
ATOM 1517 C CA . ALA A 1 203 ? 13.342 -9.847 -2.671 1.00 93.56 203 ALA A CA 1
ATOM 1518 C C . ALA A 1 203 ? 13.303 -8.868 -3.853 1.00 93.56 203 ALA A C 1
ATOM 1520 O O . ALA A 1 203 ? 12.583 -7.869 -3.799 1.00 93.56 203 ALA A O 1
ATOM 1521 N N . ASP A 1 204 ? 14.046 -9.155 -4.923 1.00 94.00 204 ASP A N 1
ATOM 1522 C CA . ASP A 1 204 ? 14.035 -8.333 -6.131 1.00 94.00 204 ASP A CA 1
ATOM 1523 C C . ASP A 1 204 ? 12.692 -8.395 -6.853 1.00 94.00 204 ASP A C 1
ATOM 1525 O O . ASP A 1 204 ? 12.218 -7.355 -7.304 1.00 94.00 204 ASP A O 1
ATOM 1529 N N . PHE A 1 205 ? 12.063 -9.571 -6.926 1.00 96.44 205 PHE A N 1
ATOM 1530 C CA . PHE A 1 205 ? 10.736 -9.732 -7.515 1.00 96.44 205 PHE A CA 1
ATOM 1531 C C . PHE A 1 205 ? 9.715 -8.835 -6.806 1.00 96.44 205 PHE A C 1
ATOM 1533 O O . PHE A 1 205 ? 9.076 -7.997 -7.440 1.00 96.44 205 PHE A O 1
ATOM 1540 N N . VAL A 1 206 ? 9.621 -8.928 -5.474 1.00 96.00 206 VAL A N 1
ATOM 1541 C CA . VAL A 1 206 ? 8.675 -8.115 -4.690 1.00 96.00 206 VAL A CA 1
ATOM 1542 C C . VAL A 1 206 ? 8.960 -6.616 -4.858 1.00 96.00 206 VAL A C 1
ATOM 1544 O O . VAL A 1 206 ? 8.033 -5.829 -5.058 1.00 96.00 206 VAL A O 1
ATOM 1547 N N . LYS A 1 207 ? 10.238 -6.209 -4.827 1.00 94.88 207 LYS A N 1
ATOM 1548 C CA . LYS A 1 207 ? 10.650 -4.810 -5.041 1.00 94.88 207 LYS A CA 1
ATOM 1549 C C . LYS A 1 207 ? 10.295 -4.309 -6.442 1.00 94.88 207 LYS A C 1
ATOM 1551 O O . LYS A 1 207 ? 9.804 -3.188 -6.572 1.00 94.88 207 LYS A O 1
ATOM 1556 N N . ALA A 1 208 ? 10.548 -5.104 -7.480 1.00 95.44 208 ALA A N 1
ATOM 1557 C CA . ALA A 1 208 ? 10.261 -4.749 -8.867 1.00 95.44 208 ALA A CA 1
ATOM 1558 C C . ALA A 1 208 ? 8.750 -4.652 -9.115 1.00 95.44 208 ALA A C 1
ATOM 1560 O O . ALA A 1 208 ? 8.298 -3.658 -9.679 1.00 95.44 208 ALA A O 1
ATOM 1561 N N . SER A 1 209 ? 7.961 -5.604 -8.608 1.00 96.75 209 SER A N 1
ATOM 1562 C CA . SER A 1 209 ? 6.495 -5.584 -8.694 1.00 96.75 209 SER A CA 1
ATOM 1563 C C . SER A 1 209 ? 5.891 -4.371 -7.983 1.00 96.75 209 SER A C 1
ATOM 1565 O O . SER A 1 209 ? 5.024 -3.694 -8.539 1.00 96.75 209 SER A O 1
ATOM 1567 N N . TYR A 1 210 ? 6.392 -4.032 -6.790 1.00 96.38 210 TYR A N 1
ATOM 1568 C CA . TYR A 1 210 ? 5.969 -2.825 -6.076 1.00 96.38 210 TYR A CA 1
ATOM 1569 C C . TYR A 1 210 ? 6.318 -1.549 -6.854 1.00 96.38 210 TYR A C 1
ATOM 1571 O O . TYR A 1 210 ? 5.457 -0.696 -7.075 1.00 96.38 210 TYR A O 1
ATOM 1579 N N . ARG A 1 211 ? 7.567 -1.418 -7.323 1.00 95.38 211 ARG A N 1
ATOM 1580 C CA . ARG A 1 211 ? 8.008 -0.256 -8.114 1.00 95.38 211 ARG A CA 1
ATOM 1581 C C . ARG A 1 211 ? 7.206 -0.105 -9.400 1.00 95.38 211 ARG A C 1
ATOM 1583 O O . ARG A 1 211 ? 6.806 1.010 -9.715 1.00 95.38 211 ARG A O 1
ATOM 1590 N N . LEU A 1 212 ? 6.918 -1.204 -10.092 1.00 96.25 212 LEU A N 1
ATOM 1591 C CA . LEU A 1 212 ? 6.088 -1.209 -11.291 1.00 96.25 212 LEU A CA 1
ATOM 1592 C C . LEU A 1 212 ? 4.685 -0.659 -11.004 1.00 96.25 212 LEU A C 1
ATOM 1594 O O . LEU A 1 212 ? 4.200 0.203 -11.738 1.00 96.25 212 LEU A O 1
ATOM 1598 N N . ALA A 1 213 ? 4.047 -1.109 -9.919 1.00 96.06 213 ALA A N 1
ATOM 1599 C CA . ALA A 1 213 ? 2.730 -0.620 -9.517 1.00 96.06 213 ALA A CA 1
ATOM 1600 C C . ALA A 1 213 ? 2.745 0.881 -9.178 1.00 96.06 213 ALA A C 1
ATOM 1602 O O . ALA A 1 213 ? 1.868 1.621 -9.632 1.00 96.06 213 ALA A O 1
ATOM 1603 N N . VAL A 1 214 ? 3.768 1.345 -8.451 1.00 95.25 214 VAL A N 1
ATOM 1604 C CA . VAL A 1 214 ? 3.963 2.771 -8.140 1.00 95.25 214 VAL A CA 1
ATOM 1605 C C . VAL A 1 214 ? 4.171 3.592 -9.411 1.00 95.25 214 VAL A C 1
ATOM 1607 O O . VAL A 1 214 ? 3.513 4.614 -9.591 1.00 95.25 214 VAL A O 1
ATOM 1610 N N . SER A 1 215 ? 5.059 3.168 -10.313 1.00 95.06 215 SER A N 1
ATOM 1611 C CA . SER A 1 215 ? 5.353 3.911 -11.542 1.00 95.06 215 SER A CA 1
ATOM 1612 C C . SER A 1 215 ? 4.141 3.995 -12.466 1.00 95.06 215 SER A C 1
ATOM 1614 O O . SER A 1 215 ? 3.901 5.053 -13.043 1.00 95.06 215 SER A O 1
ATOM 1616 N N . ARG A 1 216 ? 3.329 2.933 -12.553 1.00 95.12 216 ARG A N 1
ATOM 1617 C CA . ARG A 1 216 ? 2.062 2.946 -13.304 1.00 95.12 216 ARG A CA 1
ATOM 1618 C C . ARG A 1 216 ? 1.030 3.889 -12.688 1.00 95.12 216 ARG A C 1
ATOM 1620 O O . ARG A 1 216 ? 0.387 4.628 -13.427 1.00 95.12 216 ARG A O 1
ATOM 1627 N N . LEU A 1 217 ? 0.901 3.904 -11.358 1.00 93.62 217 LEU A N 1
ATOM 1628 C CA . LEU A 1 217 ? 0.021 4.853 -10.671 1.00 93.62 217 LEU A CA 1
ATOM 1629 C C . LEU A 1 217 ? 0.458 6.299 -10.945 1.00 93.62 217 LEU A C 1
ATOM 1631 O O . LEU A 1 217 ? -0.351 7.114 -11.371 1.00 93.62 217 LEU A O 1
ATOM 1635 N N . ARG A 1 218 ? 1.756 6.593 -10.798 1.00 93.31 218 ARG A N 1
ATOM 1636 C CA . ARG A 1 218 ? 2.314 7.926 -11.076 1.00 93.31 218 ARG A CA 1
ATOM 1637 C C . ARG A 1 218 ? 2.122 8.346 -12.528 1.00 93.31 218 ARG A C 1
ATOM 1639 O O . ARG A 1 218 ? 1.847 9.511 -12.779 1.00 93.31 218 ARG A O 1
ATOM 1646 N N . LEU A 1 219 ? 2.263 7.413 -13.470 1.00 94.38 219 LEU A N 1
ATOM 1647 C CA . LEU A 1 219 ? 2.046 7.678 -14.890 1.00 94.38 219 LEU A CA 1
ATOM 1648 C C . LEU A 1 219 ? 0.585 8.057 -15.170 1.00 94.38 219 LEU A C 1
ATOM 1650 O O . LEU A 1 219 ? 0.340 8.952 -15.969 1.00 94.38 219 LEU A O 1
ATOM 1654 N N . ALA A 1 220 ? -0.373 7.419 -14.491 1.00 92.50 220 ALA A N 1
ATOM 1655 C CA . ALA A 1 220 ? -1.796 7.740 -14.617 1.00 92.50 220 ALA A CA 1
ATOM 1656 C C . ALA A 1 220 ? -2.182 9.084 -13.967 1.00 92.50 220 ALA A C 1
ATOM 1658 O O . ALA A 1 220 ? -3.166 9.697 -14.371 1.00 92.50 220 ALA A O 1
ATOM 1659 N N . GLU A 1 221 ? -1.419 9.539 -12.971 1.00 92.62 221 GLU A N 1
ATOM 1660 C CA . GLU A 1 221 ? -1.631 10.806 -12.256 1.00 92.62 221 GLU A CA 1
ATOM 1661 C C . GLU A 1 221 ? -0.829 11.983 -12.843 1.00 92.62 221 GLU A C 1
ATOM 1663 O O . GLU A 1 221 ? -0.899 13.099 -12.320 1.00 92.62 221 GLU A O 1
ATOM 1668 N N . LEU A 1 222 ? -0.055 11.758 -13.911 1.00 94.06 222 LEU A N 1
ATOM 1669 C CA . LEU A 1 222 ? 0.734 12.815 -14.537 1.00 94.06 222 LEU A CA 1
ATOM 1670 C C . LEU A 1 222 ? -0.176 13.918 -15.110 1.00 94.06 222 LEU A C 1
ATOM 1672 O O . LEU A 1 222 ? -1.132 13.613 -15.827 1.00 94.06 222 LEU A O 1
ATOM 1676 N N . PRO A 1 223 ? 0.135 15.204 -14.857 1.00 94.31 223 PRO A N 1
ATOM 1677 C CA . PRO A 1 223 ? -0.539 16.313 -15.519 1.00 94.31 223 PRO A CA 1
ATOM 1678 C C . PRO A 1 223 ? -0.359 16.259 -17.037 1.00 94.31 223 PRO A C 1
ATOM 1680 O O . PRO A 1 223 ? 0.674 15.814 -17.543 1.00 94.31 223 PRO A O 1
ATOM 1683 N N . GLU A 1 224 ? -1.338 16.785 -17.767 1.00 92.00 224 GLU A N 1
ATOM 1684 C CA . GLU A 1 224 ? -1.240 16.933 -19.217 1.00 92.00 224 GLU A CA 1
ATOM 1685 C C . GLU A 1 224 ? -0.015 17.789 -19.594 1.00 92.00 224 GLU A C 1
ATOM 1687 O O . GLU A 1 224 ? 0.232 18.842 -19.003 1.00 92.00 224 GLU A O 1
ATOM 1692 N N . GLY A 1 225 ? 0.786 17.312 -20.551 1.00 90.31 225 GLY A N 1
ATOM 1693 C CA . GLY A 1 225 ? 2.017 17.975 -20.996 1.00 90.31 225 GLY A CA 1
ATOM 1694 C C . GLY A 1 225 ? 3.262 17.718 -20.136 1.00 90.31 225 GLY A C 1
ATOM 1695 O O . GLY A 1 225 ? 4.343 18.182 -20.497 1.00 90.31 225 GLY A O 1
ATOM 1696 N N . ALA A 1 226 ? 3.157 16.974 -19.030 1.00 93.81 226 ALA A N 1
ATOM 1697 C CA . ALA A 1 226 ? 4.328 16.550 -18.268 1.00 93.81 226 ALA A CA 1
ATOM 1698 C C . ALA A 1 226 ? 5.121 15.454 -19.011 1.00 93.81 226 ALA A C 1
ATOM 1700 O O . ALA A 1 226 ? 4.544 14.590 -19.673 1.00 93.81 226 ALA A O 1
ATOM 1701 N N . ASP A 1 227 ? 6.452 15.467 -18.884 1.00 92.94 227 ASP A N 1
ATOM 1702 C CA . ASP A 1 227 ? 7.308 14.460 -19.522 1.00 92.94 227 ASP A CA 1
ATOM 1703 C C . ASP A 1 227 ? 7.119 13.083 -18.866 1.00 92.94 227 ASP A C 1
ATOM 1705 O O . ASP A 1 227 ? 7.537 12.841 -17.731 1.00 92.94 227 ASP A O 1
ATOM 1709 N N . ALA A 1 228 ? 6.485 12.169 -19.601 1.00 94.81 228 ALA A N 1
ATOM 1710 C CA . ALA A 1 228 ? 6.215 10.806 -19.159 1.00 94.81 228 ALA A CA 1
ATOM 1711 C C . ALA A 1 228 ? 7.412 9.855 -19.327 1.00 94.81 228 ALA A C 1
ATOM 1713 O O . ALA A 1 228 ? 7.403 8.765 -18.744 1.00 94.81 228 ALA A O 1
ATOM 1714 N N . ARG A 1 229 ? 8.446 10.239 -20.094 1.00 92.50 229 ARG A N 1
ATOM 1715 C CA . ARG A 1 229 ? 9.561 9.346 -20.455 1.00 92.50 229 ARG A CA 1
ATOM 1716 C C . ARG A 1 229 ? 10.275 8.746 -19.239 1.00 92.50 229 ARG A C 1
ATOM 1718 O O . ARG A 1 229 ? 10.471 7.533 -19.243 1.00 92.50 229 ARG A O 1
ATOM 1725 N N . PRO A 1 230 ? 10.603 9.497 -18.164 1.00 93.56 230 PRO A N 1
ATOM 1726 C CA . PRO A 1 230 ? 11.272 8.913 -16.999 1.00 93.56 230 PRO A CA 1
ATOM 1727 C C . PRO A 1 230 ? 10.467 7.785 -16.337 1.00 93.56 230 PRO A C 1
ATOM 1729 O O . PRO A 1 230 ? 11.036 6.775 -15.927 1.00 93.56 230 PRO A O 1
ATOM 1732 N N . LEU A 1 231 ? 9.139 7.929 -16.256 1.00 94.12 231 LEU A N 1
ATOM 1733 C CA . LEU A 1 231 ? 8.271 6.892 -15.692 1.00 94.12 231 LEU A CA 1
ATOM 1734 C C . LEU A 1 231 ? 8.112 5.705 -16.642 1.00 94.12 231 LEU A C 1
ATOM 1736 O O . LEU A 1 231 ? 8.099 4.569 -16.177 1.00 94.12 231 LEU A O 1
ATOM 1740 N N . GLN A 1 232 ? 8.039 5.947 -17.953 1.00 94.94 232 GLN A N 1
ATOM 1741 C CA . GLN A 1 232 ? 8.013 4.882 -18.959 1.00 94.94 232 GLN A CA 1
ATOM 1742 C C . GLN A 1 232 ? 9.296 4.042 -18.927 1.00 94.94 232 GLN A C 1
ATOM 1744 O O . GLN A 1 232 ? 9.208 2.818 -18.918 1.00 94.94 232 GLN A O 1
ATOM 1749 N N . TYR A 1 233 ? 10.467 4.678 -18.808 1.00 93.94 233 TYR A N 1
ATOM 1750 C CA . TYR A 1 233 ? 11.740 3.975 -18.632 1.00 93.94 233 TYR A CA 1
ATOM 1751 C C . TYR A 1 233 ? 11.751 3.114 -17.370 1.00 93.94 233 TYR A C 1
ATOM 1753 O O . TYR A 1 233 ? 12.163 1.958 -17.413 1.00 93.94 233 TYR A O 1
ATOM 1761 N N . GLN A 1 234 ? 11.248 3.648 -16.255 1.00 95.38 234 GLN A N 1
ATOM 1762 C CA . GLN A 1 234 ? 11.175 2.899 -15.003 1.00 95.38 234 GLN A CA 1
ATOM 1763 C C . GLN A 1 234 ? 10.213 1.702 -15.091 1.00 95.38 234 GLN A C 1
ATOM 1765 O O . GLN A 1 234 ? 10.502 0.642 -14.533 1.00 95.38 234 GLN A O 1
ATOM 1770 N N . ILE A 1 235 ? 9.078 1.858 -15.783 1.00 97.19 235 ILE A N 1
ATOM 1771 C CA . ILE A 1 235 ? 8.126 0.771 -16.049 1.00 97.19 235 ILE A CA 1
ATOM 1772 C C . ILE A 1 235 ? 8.804 -0.322 -16.878 1.00 97.19 235 ILE A C 1
ATOM 1774 O O . ILE A 1 235 ? 8.798 -1.476 -16.457 1.00 97.19 235 ILE A O 1
ATOM 1778 N N . GLU A 1 236 ? 9.442 0.044 -17.992 1.00 97.12 236 GLU A N 1
ATOM 1779 C CA . GLU A 1 236 ? 10.131 -0.902 -18.875 1.00 97.12 236 GLU A CA 1
ATOM 1780 C C . GLU A 1 236 ? 11.277 -1.623 -18.143 1.00 97.12 236 GLU A C 1
ATOM 1782 O O . GLU A 1 236 ? 11.405 -2.840 -18.247 1.00 97.12 236 GLU A O 1
ATOM 1787 N N . GLU A 1 237 ? 12.073 -0.916 -17.333 1.00 96.56 237 GLU A N 1
ATOM 1788 C CA . GLU A 1 237 ? 13.115 -1.532 -16.501 1.00 96.56 237 GLU A CA 1
ATOM 1789 C C . GLU A 1 237 ? 12.535 -2.575 -15.534 1.00 96.56 237 GLU A C 1
ATOM 1791 O O . GLU A 1 237 ? 13.070 -3.682 -15.430 1.00 96.56 237 GLU A O 1
ATOM 1796 N N . CYS A 1 238 ? 11.433 -2.255 -14.845 1.00 96.94 238 CYS A N 1
ATOM 1797 C CA . CYS A 1 238 ? 10.793 -3.197 -13.927 1.00 96.94 238 CYS A CA 1
ATOM 1798 C C . CYS A 1 238 ? 10.211 -4.407 -14.673 1.00 96.94 238 CYS A C 1
ATOM 1800 O O . CYS A 1 238 ? 10.364 -5.533 -14.206 1.00 96.94 238 CYS A O 1
ATOM 1802 N N . GLU A 1 239 ? 9.586 -4.202 -15.834 1.00 97.88 239 GLU A N 1
ATOM 1803 C CA . GLU A 1 239 ? 9.039 -5.281 -16.667 1.00 97.88 239 GLU A CA 1
ATOM 1804 C C . GLU A 1 239 ? 10.136 -6.218 -17.181 1.00 97.88 239 GLU A C 1
ATOM 1806 O O . GLU A 1 239 ? 10.001 -7.436 -17.072 1.00 97.88 239 GLU A O 1
ATOM 1811 N N . LEU A 1 240 ? 11.260 -5.675 -17.659 1.00 97.06 240 LEU A N 1
ATOM 1812 C CA . LEU A 1 240 ? 12.417 -6.478 -18.060 1.00 97.06 240 LEU A CA 1
ATOM 1813 C C . LEU A 1 240 ? 12.990 -7.257 -16.878 1.00 97.06 240 LEU A C 1
ATOM 1815 O O . LEU A 1 240 ? 13.338 -8.432 -17.017 1.00 97.06 240 LEU A O 1
ATOM 1819 N N . ARG A 1 241 ? 13.058 -6.626 -15.701 1.00 9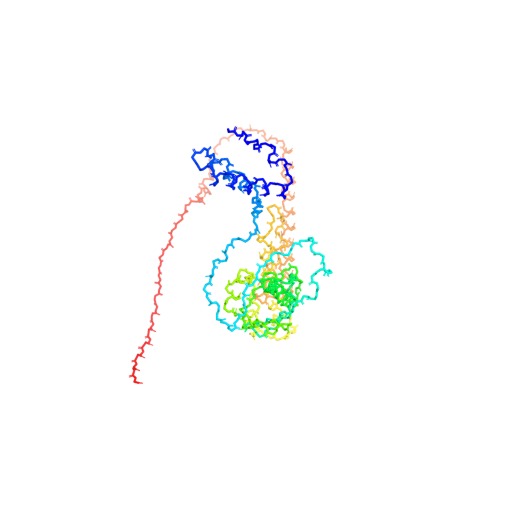5.94 241 ARG A N 1
ATOM 1820 C CA . ARG A 1 241 ? 13.557 -7.286 -14.497 1.00 95.94 241 ARG A CA 1
ATOM 1821 C C . ARG A 1 241 ? 12.662 -8.456 -14.088 1.00 95.94 241 ARG A C 1
ATOM 1823 O O . ARG A 1 241 ? 13.184 -9.532 -13.809 1.00 95.94 241 ARG A O 1
ATOM 1830 N N . LEU A 1 242 ? 11.341 -8.277 -14.124 1.00 96.19 242 LEU A N 1
ATOM 1831 C CA . LEU A 1 242 ? 10.359 -9.339 -13.869 1.00 96.19 242 LEU A CA 1
ATOM 1832 C C . LEU A 1 242 ? 10.376 -10.430 -14.952 1.00 96.19 242 LEU A C 1
ATOM 1834 O O . LEU A 1 242 ? 10.142 -11.595 -14.645 1.00 96.19 242 LEU A O 1
ATOM 1838 N N . ALA A 1 243 ? 10.751 -10.091 -16.188 1.00 95.50 243 ALA A N 1
ATOM 1839 C CA . ALA A 1 243 ? 11.013 -11.052 -17.262 1.00 95.50 243 ALA A CA 1
ATOM 1840 C C . ALA A 1 243 ? 12.352 -11.810 -17.104 1.00 95.50 243 ALA A C 1
ATOM 1842 O O . ALA A 1 243 ? 12.750 -12.551 -18.003 1.00 95.50 243 ALA A O 1
ATOM 1843 N N . GLY A 1 244 ? 13.063 -11.624 -15.986 1.00 93.38 244 GLY A N 1
ATOM 1844 C CA . GLY A 1 244 ? 14.295 -12.341 -15.656 1.00 93.38 244 GLY A CA 1
ATOM 1845 C C . GLY A 1 244 ? 15.572 -11.713 -16.212 1.00 93.38 244 GLY A C 1
ATOM 1846 O O . GLY A 1 244 ? 16.639 -12.311 -16.084 1.00 93.38 244 GLY A O 1
ATOM 1847 N N . TRP A 1 245 ? 15.505 -10.515 -16.802 1.00 95.38 245 TRP A N 1
ATOM 1848 C CA . TRP A 1 245 ? 16.703 -9.849 -17.308 1.00 95.38 245 TRP A CA 1
ATOM 1849 C C . TRP A 1 245 ? 17.603 -9.407 -16.153 1.00 95.38 245 TRP A C 1
ATOM 1851 O O . TRP A 1 245 ? 17.145 -8.894 -15.122 1.00 95.38 245 TRP A O 1
ATOM 1861 N N . THR A 1 246 ? 18.911 -9.577 -16.326 1.00 94.44 246 THR A N 1
ATOM 1862 C CA . THR A 1 246 ? 19.900 -9.087 -15.365 1.00 94.44 246 THR A CA 1
ATOM 1863 C C . THR A 1 246 ? 20.089 -7.574 -15.510 1.00 94.44 246 THR A C 1
ATOM 1865 O O . THR A 1 246 ? 19.890 -7.018 -16.598 1.00 94.44 246 THR A O 1
ATOM 1868 N N . PRO A 1 247 ? 20.545 -6.870 -14.457 1.00 92.62 247 PRO A N 1
ATOM 1869 C CA . PRO A 1 247 ? 20.847 -5.441 -14.551 1.00 92.62 247 PRO A CA 1
ATOM 1870 C C . PRO A 1 247 ? 21.841 -5.095 -15.672 1.00 92.62 247 PRO A C 1
ATOM 1872 O O . PRO A 1 247 ? 21.757 -4.021 -16.265 1.00 92.62 247 PRO A O 1
ATOM 1875 N N . LEU A 1 248 ? 22.771 -6.002 -15.994 1.00 93.50 248 LEU A N 1
ATOM 1876 C CA . LEU A 1 248 ? 23.725 -5.816 -17.091 1.00 93.50 248 LEU A CA 1
ATOM 1877 C C . LEU A 1 248 ? 23.046 -5.879 -18.462 1.00 93.50 248 LEU A C 1
ATOM 1879 O O . LEU A 1 248 ? 23.324 -5.028 -19.305 1.00 93.50 248 LEU A O 1
ATOM 1883 N N . GLN A 1 249 ? 22.132 -6.830 -18.673 1.00 95.31 249 GLN A N 1
ATOM 1884 C CA . GLN A 1 249 ? 21.362 -6.933 -19.918 1.00 95.31 249 GLN A CA 1
ATOM 1885 C C . GLN A 1 249 ? 20.463 -5.711 -20.123 1.00 95.31 249 GLN A C 1
ATOM 1887 O O . GLN A 1 249 ? 20.418 -5.149 -21.217 1.00 95.31 249 GLN A O 1
ATOM 1892 N N . ILE A 1 250 ? 19.799 -5.256 -19.057 1.00 95.50 250 ILE A N 1
ATOM 1893 C CA . ILE A 1 250 ? 18.962 -4.052 -19.085 1.00 95.50 250 ILE A CA 1
ATOM 1894 C C . ILE A 1 250 ? 19.812 -2.819 -19.437 1.00 95.50 250 ILE A C 1
ATOM 1896 O O . ILE A 1 250 ? 19.470 -2.074 -20.352 1.00 95.50 250 ILE A O 1
ATOM 1900 N N . ARG A 1 251 ? 20.973 -2.629 -18.792 1.00 94.88 251 ARG A N 1
ATOM 1901 C CA . ARG A 1 251 ? 21.898 -1.528 -19.126 1.00 94.88 251 ARG A CA 1
ATOM 1902 C C . ARG A 1 251 ? 22.414 -1.599 -20.562 1.00 94.88 251 ARG A C 1
ATOM 1904 O O . ARG A 1 251 ? 22.538 -0.560 -21.202 1.00 94.88 251 ARG A O 1
ATOM 1911 N N . ALA A 1 252 ? 22.730 -2.792 -21.064 1.00 95.69 252 ALA A N 1
ATOM 1912 C CA . ALA A 1 252 ? 23.174 -2.970 -22.444 1.00 95.69 252 ALA A CA 1
ATOM 1913 C C . ALA A 1 252 ? 22.082 -2.559 -23.445 1.00 95.69 252 ALA A C 1
ATOM 1915 O O . ALA A 1 252 ? 22.380 -1.859 -24.411 1.00 95.69 252 ALA A O 1
ATOM 1916 N N . ARG A 1 253 ? 20.817 -2.913 -23.173 1.00 95.81 253 ARG A N 1
ATOM 1917 C CA . ARG A 1 253 ? 19.657 -2.470 -23.962 1.00 95.81 253 ARG A CA 1
ATOM 1918 C C . ARG A 1 253 ? 19.530 -0.946 -23.978 1.00 95.81 253 ARG A C 1
ATOM 1920 O O . ARG A 1 253 ? 19.331 -0.376 -25.046 1.00 95.81 253 ARG A O 1
ATOM 1927 N N . TRP A 1 254 ? 19.679 -0.290 -22.827 1.00 94.00 254 TRP A N 1
ATOM 1928 C CA . TRP A 1 254 ? 19.597 1.171 -22.753 1.00 94.00 254 TRP A CA 1
ATOM 1929 C C . TRP A 1 254 ? 20.707 1.867 -23.531 1.00 94.00 254 TRP A C 1
ATOM 1931 O O . TRP A 1 254 ? 20.414 2.757 -24.321 1.00 94.00 254 TRP A O 1
ATOM 1941 N N . ARG A 1 255 ? 21.955 1.401 -23.404 1.00 94.88 255 ARG A N 1
ATOM 1942 C CA . ARG A 1 255 ? 23.071 1.934 -24.201 1.00 94.88 255 ARG A CA 1
ATOM 1943 C C . ARG A 1 255 ? 22.826 1.781 -25.698 1.00 94.88 255 ARG A C 1
ATOM 1945 O O . ARG A 1 255 ? 23.000 2.742 -26.431 1.00 94.88 255 ARG A O 1
ATOM 1952 N N . ALA A 1 256 ? 22.356 0.611 -26.136 1.00 94.31 256 ALA A N 1
ATOM 1953 C CA . ALA A 1 256 ? 22.045 0.377 -27.544 1.00 94.31 256 ALA A CA 1
ATOM 1954 C C . ALA A 1 256 ? 20.952 1.326 -28.069 1.00 94.31 256 ALA A C 1
ATOM 1956 O O . ALA A 1 256 ? 21.031 1.781 -29.207 1.00 94.31 256 ALA A O 1
ATOM 1957 N N . ARG A 1 257 ? 19.952 1.655 -27.240 1.00 93.00 257 ARG A N 1
ATOM 1958 C CA . ARG A 1 257 ? 18.918 2.640 -27.580 1.00 93.00 257 ARG A CA 1
ATOM 1959 C C . ARG A 1 257 ? 19.485 4.057 -27.674 1.00 93.00 257 ARG A C 1
ATOM 1961 O O . ARG A 1 257 ? 19.228 4.732 -28.661 1.00 93.00 257 ARG A O 1
ATOM 1968 N N . GLU A 1 258 ? 20.278 4.482 -26.693 1.00 93.19 258 GLU A N 1
ATOM 1969 C CA . GLU A 1 258 ? 20.936 5.797 -26.706 1.00 93.19 258 GLU A CA 1
ATOM 1970 C C . GLU A 1 258 ? 21.898 5.952 -27.894 1.00 93.19 258 GLU A C 1
ATOM 1972 O O . GLU A 1 258 ? 21.977 7.023 -28.491 1.00 93.19 258 GLU A O 1
ATOM 1977 N N . ASP A 1 259 ? 22.633 4.894 -28.247 1.00 94.62 259 ASP A N 1
ATOM 1978 C CA . ASP A 1 259 ? 23.517 4.880 -29.415 1.00 94.62 259 ASP A CA 1
ATOM 1979 C C . ASP A 1 259 ? 22.710 4.994 -30.721 1.00 94.62 259 ASP A C 1
ATOM 1981 O O . ASP A 1 259 ? 23.093 5.754 -31.609 1.00 94.62 259 ASP A O 1
ATOM 1985 N N . ALA A 1 260 ? 21.570 4.301 -30.824 1.00 93.50 260 ALA A N 1
ATOM 1986 C CA . ALA A 1 260 ? 20.681 4.391 -31.982 1.00 93.50 260 ALA A CA 1
ATOM 1987 C C . ALA A 1 260 ? 20.017 5.774 -32.119 1.00 93.50 260 ALA A C 1
ATOM 1989 O O . ALA A 1 260 ? 19.895 6.283 -33.232 1.00 93.50 260 ALA A O 1
ATOM 1990 N N . GLU A 1 261 ? 19.615 6.396 -31.007 1.00 92.88 261 GLU A N 1
ATOM 1991 C CA . GLU A 1 261 ? 19.064 7.758 -30.995 1.00 92.88 261 GLU A CA 1
ATOM 1992 C C . GLU A 1 261 ? 20.125 8.783 -31.436 1.00 92.88 261 GLU A C 1
ATOM 1994 O O . GLU A 1 261 ? 19.859 9.586 -32.330 1.00 92.88 261 GLU A O 1
ATOM 1999 N N . ARG A 1 262 ? 21.361 8.689 -30.921 1.00 95.31 262 ARG A N 1
ATOM 2000 C CA . ARG A 1 262 ? 22.482 9.553 -31.345 1.00 95.31 262 ARG A CA 1
ATOM 2001 C C . ARG A 1 262 ? 22.832 9.396 -32.826 1.00 95.31 262 ARG A C 1
ATOM 2003 O O . ARG A 1 262 ? 23.137 10.379 -33.498 1.00 95.31 262 ARG A O 1
ATOM 2010 N N . GLU A 1 263 ? 22.796 8.171 -33.340 1.00 95.81 263 GLU A N 1
ATOM 2011 C CA . GLU A 1 263 ? 23.031 7.902 -34.760 1.00 95.81 263 GLU A CA 1
ATOM 2012 C C . GLU A 1 263 ? 21.921 8.500 -35.638 1.00 95.81 263 GLU A C 1
ATOM 2014 O O . GLU A 1 263 ? 22.210 9.131 -36.653 1.00 95.81 263 GLU A O 1
ATOM 2019 N N . ALA A 1 264 ? 20.658 8.370 -35.222 1.00 93.56 264 ALA A N 1
ATOM 2020 C CA . ALA A 1 264 ? 19.527 8.968 -35.925 1.00 93.56 264 ALA A CA 1
ATOM 2021 C C . ALA A 1 264 ? 19.602 10.504 -35.945 1.00 93.56 264 ALA A C 1
ATOM 2023 O O . ALA A 1 264 ? 19.346 11.112 -36.983 1.00 93.56 264 ALA A O 1
ATOM 2024 N N . GLU A 1 265 ? 19.998 11.134 -34.834 1.00 94.88 265 GLU A N 1
ATOM 2025 C CA . GLU A 1 265 ? 20.231 12.583 -34.765 1.00 94.88 265 GLU A CA 1
ATOM 2026 C C . GLU A 1 265 ? 21.367 13.026 -35.692 1.00 94.88 265 GLU A C 1
ATOM 2028 O O . GLU A 1 265 ? 21.230 14.028 -36.394 1.00 94.88 265 GLU A O 1
ATOM 2033 N N . ARG A 1 266 ? 22.467 12.262 -35.749 1.00 96.56 266 ARG A N 1
ATOM 2034 C CA . ARG A 1 266 ? 23.580 12.541 -36.664 1.00 96.56 266 ARG A CA 1
ATOM 2035 C C . ARG A 1 266 ? 23.136 12.490 -38.124 1.00 96.56 266 ARG A C 1
ATOM 2037 O O . ARG A 1 266 ? 23.415 13.425 -38.867 1.00 96.56 266 ARG A O 1
ATOM 2044 N N . LEU A 1 267 ? 22.421 11.434 -38.515 1.00 95.75 267 LEU A N 1
ATOM 2045 C CA . LEU A 1 267 ? 21.902 11.275 -39.878 1.00 95.75 267 LEU A CA 1
ATOM 2046 C C . LEU A 1 267 ? 20.876 12.361 -40.231 1.00 95.75 267 LEU A C 1
ATOM 2048 O O . LEU A 1 267 ? 20.858 12.847 -41.358 1.00 95.75 267 LEU A O 1
ATOM 2052 N N . ALA A 1 268 ? 20.040 12.777 -39.275 1.00 94.38 268 ALA A N 1
ATOM 2053 C CA . ALA A 1 268 ? 19.095 13.872 -39.477 1.00 94.38 268 ALA A CA 1
ATOM 2054 C C . ALA A 1 268 ? 19.805 15.224 -39.659 1.00 94.38 268 ALA A C 1
ATOM 2056 O O . ALA A 1 268 ? 19.392 16.017 -40.503 1.00 94.38 268 ALA A O 1
ATOM 2057 N N . ALA A 1 269 ? 20.876 15.483 -38.903 1.00 93.69 269 ALA A N 1
ATOM 2058 C CA . ALA A 1 269 ? 21.680 16.695 -39.041 1.00 93.69 269 ALA A CA 1
ATOM 2059 C C . ALA A 1 269 ? 22.435 16.739 -40.380 1.00 93.69 269 ALA A C 1
ATOM 2061 O O . ALA A 1 269 ? 22.455 17.782 -41.029 1.00 93.69 269 ALA A O 1
ATOM 2062 N N . GLU A 1 270 ? 23.003 15.610 -40.814 1.00 94.31 270 GLU A N 1
ATOM 2063 C CA . GLU A 1 270 ? 23.645 15.477 -42.128 1.00 94.31 270 GLU A CA 1
ATOM 2064 C C . GLU A 1 270 ? 22.635 15.718 -43.259 1.00 94.31 270 GLU A C 1
ATOM 2066 O O . GLU A 1 270 ? 22.864 16.559 -44.124 1.00 94.31 270 GLU A O 1
ATOM 2071 N N . ALA A 1 271 ? 21.453 15.095 -43.185 1.00 92.31 271 ALA A N 1
ATOM 2072 C CA . ALA A 1 271 ? 20.387 15.312 -44.161 1.00 92.31 271 ALA A CA 1
ATOM 2073 C C . ALA A 1 271 ? 19.879 16.768 -44.193 1.00 92.31 271 ALA A C 1
ATOM 2075 O O . ALA A 1 271 ? 19.549 17.280 -45.261 1.00 92.31 271 ALA A O 1
ATOM 2076 N N . ALA A 1 272 ? 19.811 17.445 -43.041 1.00 91.62 272 ALA A N 1
ATOM 2077 C CA . ALA A 1 272 ? 19.421 18.854 -42.969 1.00 91.62 272 ALA A CA 1
ATOM 2078 C C . ALA A 1 272 ? 20.485 19.780 -43.585 1.00 91.62 272 ALA A C 1
ATOM 2080 O O . ALA A 1 272 ? 20.137 20.697 -44.326 1.00 91.62 272 ALA A O 1
ATOM 2081 N N . HIS A 1 273 ? 21.766 19.512 -43.323 1.00 90.94 273 HIS A N 1
ATOM 2082 C CA . HIS A 1 273 ? 22.888 20.241 -43.917 1.00 90.94 273 HIS A CA 1
ATOM 2083 C C . HIS A 1 273 ? 22.931 20.070 -45.444 1.00 90.94 273 HIS A C 1
ATOM 2085 O O . HIS A 1 273 ? 23.077 21.046 -46.181 1.00 90.94 273 HIS A O 1
ATOM 2091 N N . ASP A 1 274 ? 22.734 18.846 -45.935 1.00 90.12 274 ASP A N 1
ATOM 2092 C CA . ASP A 1 274 ? 22.682 18.568 -47.372 1.00 90.12 274 ASP A CA 1
ATOM 2093 C C . ASP A 1 274 ? 21.484 19.250 -48.050 1.00 90.12 274 ASP A C 1
ATOM 2095 O O . ASP A 1 274 ? 21.610 19.748 -49.171 1.00 90.12 274 ASP A O 1
ATOM 2099 N N . ALA A 1 275 ? 20.336 19.332 -47.369 1.00 84.75 275 ALA A N 1
ATOM 2100 C CA . ALA A 1 275 ? 19.166 20.054 -47.866 1.00 84.75 275 ALA A CA 1
ATOM 2101 C C . ALA A 1 275 ? 19.415 21.572 -47.979 1.00 84.75 275 ALA A C 1
ATOM 2103 O O . ALA A 1 275 ? 19.040 22.176 -48.982 1.00 84.75 275 ALA A O 1
ATOM 2104 N N . GLU A 1 276 ? 20.093 22.183 -47.004 1.00 80.69 276 GLU A N 1
ATOM 2105 C CA . GLU A 1 276 ? 20.448 23.611 -47.038 1.00 80.69 276 GLU A CA 1
ATOM 2106 C C . GLU A 1 276 ? 21.447 23.927 -48.166 1.00 80.69 276 GLU A C 1
ATOM 2108 O O . GLU A 1 276 ? 21.320 24.933 -48.867 1.00 80.69 276 GLU A O 1
ATOM 2113 N N . HIS A 1 277 ? 22.402 23.028 -48.422 1.00 80.19 277 HIS A N 1
ATOM 2114 C CA . HIS A 1 277 ? 23.329 23.172 -49.546 1.00 80.19 277 HIS A CA 1
ATOM 2115 C C . HIS A 1 277 ? 22.690 22.904 -50.915 1.00 80.19 277 HIS A C 1
ATOM 2117 O O . HIS A 1 277 ? 23.140 23.473 -51.915 1.00 80.19 277 HIS A O 1
ATOM 2123 N N . ALA A 1 278 ? 21.632 22.095 -50.977 1.00 69.38 278 ALA A N 1
ATOM 2124 C CA . ALA A 1 278 ? 20.870 21.874 -52.200 1.00 69.38 278 ALA A CA 1
ATOM 2125 C C . ALA A 1 278 ? 20.061 23.116 -52.630 1.00 69.38 278 ALA A C 1
ATOM 2127 O O . ALA A 1 278 ? 19.956 23.369 -53.829 1.00 69.38 278 ALA A O 1
ATOM 2128 N N . ASP A 1 279 ? 19.578 23.942 -51.693 1.00 59.00 279 ASP A N 1
ATOM 2129 C CA . ASP A 1 279 ? 18.826 25.180 -51.987 1.00 59.00 279 ASP A CA 1
ATOM 2130 C C . ASP A 1 279 ? 19.704 26.341 -52.515 1.00 59.00 279 ASP A C 1
ATOM 2132 O O . ASP A 1 279 ? 19.197 27.332 -53.049 1.00 59.00 279 ASP A O 1
ATOM 2136 N N . HIS A 1 280 ? 21.034 26.216 -52.441 1.00 56.81 280 HIS A N 1
ATOM 2137 C CA . HIS A 1 280 ? 21.986 27.144 -53.069 1.00 56.81 280 HIS A CA 1
ATOM 2138 C C . HIS A 1 280 ? 22.537 26.656 -54.416 1.00 56.81 280 HIS A C 1
ATOM 2140 O O . HIS A 1 280 ? 23.255 27.398 -55.099 1.00 56.81 280 HIS A O 1
ATOM 2146 N N . ALA A 1 281 ? 22.168 25.449 -54.855 1.00 54.62 281 ALA A N 1
ATOM 2147 C CA . ALA A 1 281 ? 22.384 25.035 -56.231 1.00 54.62 281 ALA A CA 1
ATOM 2148 C C . ALA A 1 281 ? 21.387 25.789 -57.127 1.00 54.62 281 ALA A C 1
ATOM 2150 O O . ALA A 1 281 ? 20.179 25.578 -57.059 1.00 54.62 281 ALA A O 1
ATOM 2151 N N . SER A 1 282 ? 21.908 26.709 -57.951 1.00 49.78 282 SER A N 1
ATOM 2152 C CA . SER A 1 282 ? 21.135 27.480 -58.937 1.00 49.78 282 SER A CA 1
ATOM 2153 C C . SER A 1 282 ? 20.095 26.607 -59.650 1.00 49.78 282 SER A C 1
ATOM 2155 O O . SER A 1 282 ? 20.435 25.488 -60.046 1.00 49.78 282 SER A O 1
ATOM 2157 N N . PRO A 1 283 ? 18.861 27.106 -59.874 1.00 44.22 283 PRO A N 1
ATOM 2158 C CA . PRO A 1 283 ? 17.848 26.325 -60.562 1.00 44.22 283 PRO A CA 1
ATOM 2159 C C . PRO A 1 283 ? 18.407 25.886 -61.921 1.00 44.22 283 PRO A C 1
ATOM 2161 O O . PRO A 1 283 ? 18.938 26.727 -62.659 1.00 44.22 283 PRO A O 1
ATOM 2164 N N . PRO A 1 284 ? 18.321 24.593 -62.279 1.00 45.75 284 PRO A N 1
ATOM 2165 C CA . PRO A 1 284 ? 18.714 24.166 -63.605 1.00 45.75 284 PRO A CA 1
ATOM 2166 C C . PRO A 1 284 ? 17.844 24.917 -64.610 1.00 45.75 284 PRO A C 1
ATOM 2168 O O . PRO A 1 284 ? 16.615 24.930 -64.514 1.00 45.75 284 PRO A O 1
ATOM 2171 N N . VAL A 1 285 ? 18.504 25.566 -65.569 1.00 45.75 285 VAL A N 1
ATOM 2172 C CA . VAL A 1 285 ? 17.866 26.140 -66.752 1.00 45.75 285 VAL A CA 1
ATOM 2173 C C . VAL A 1 285 ? 16.989 25.053 -67.361 1.00 45.75 285 VAL A C 1
ATOM 2175 O O . VAL A 1 285 ? 17.485 24.060 -67.896 1.00 45.75 285 VAL A O 1
ATOM 2178 N N . VAL A 1 286 ? 15.674 25.237 -67.239 1.00 43.06 286 VAL A N 1
ATOM 2179 C CA . VAL A 1 286 ? 14.657 24.374 -67.831 1.00 43.06 286 VAL A CA 1
ATOM 2180 C C . VAL A 1 286 ? 14.827 24.447 -69.345 1.00 43.06 286 VAL A C 1
ATOM 2182 O O . VAL A 1 286 ? 14.303 25.340 -70.006 1.00 43.06 286 VAL A O 1
ATOM 2185 N N . THR A 1 287 ? 15.575 23.501 -69.907 1.00 41.41 287 THR A N 1
ATOM 2186 C CA . THR A 1 287 ? 15.438 23.144 -71.315 1.00 41.41 287 THR A CA 1
ATOM 2187 C C . THR A 1 287 ? 14.347 22.094 -71.395 1.00 41.41 287 THR A C 1
ATOM 2189 O O . THR A 1 287 ? 14.465 20.962 -70.935 1.00 41.41 287 THR A O 1
ATOM 2192 N N . SER A 1 288 ? 13.219 22.542 -71.927 1.00 49.84 288 SER A N 1
ATOM 2193 C CA . SER A 1 288 ? 12.069 21.732 -72.269 1.00 49.84 288 SER A CA 1
ATOM 2194 C C . SER A 1 288 ? 12.471 20.622 -73.240 1.00 49.84 288 SER A C 1
ATOM 2196 O O . SER A 1 288 ? 12.654 20.861 -74.428 1.00 49.84 288 SER A O 1
ATOM 2198 N N . PHE A 1 289 ? 12.530 19.381 -72.765 1.00 40.62 289 PHE A N 1
ATOM 2199 C CA . PHE A 1 289 ? 12.356 18.223 -73.635 1.00 40.62 289 PHE A CA 1
ATOM 2200 C C . PHE A 1 289 ? 11.480 17.175 -72.951 1.00 40.62 289 PHE A C 1
ATOM 2202 O O . PHE A 1 289 ? 11.669 16.800 -71.798 1.00 40.62 289 PHE A O 1
ATOM 2209 N N . LYS A 1 290 ? 10.430 16.801 -73.679 1.00 48.28 290 LYS A N 1
ATOM 2210 C CA . LYS A 1 290 ? 9.338 15.919 -73.274 1.00 48.28 290 LYS A CA 1
ATOM 2211 C C . LYS A 1 290 ? 9.785 14.452 -73.168 1.00 48.28 290 LYS A C 1
ATOM 2213 O O . LYS A 1 290 ? 10.752 14.054 -73.807 1.00 48.28 290 LYS A O 1
ATOM 2218 N N . VAL A 1 291 ? 8.871 13.673 -72.571 1.00 40.09 291 VAL A N 1
ATOM 2219 C CA . VAL A 1 291 ? 8.557 12.239 -72.787 1.00 40.09 291 VAL A CA 1
ATOM 2220 C C . VAL A 1 291 ? 9.112 11.318 -71.684 1.00 40.09 291 VAL A C 1
ATOM 2222 O O . VAL A 1 291 ? 10.300 11.061 -71.611 1.00 40.09 291 VAL A O 1
ATOM 2225 N N . ASN A 1 292 ? 8.293 10.960 -70.684 1.00 44.59 292 ASN A N 1
ATOM 2226 C CA . ASN A 1 292 ? 7.450 9.744 -70.626 1.00 44.59 292 ASN A CA 1
ATOM 2227 C C . ASN A 1 292 ? 8.230 8.419 -70.743 1.00 44.59 292 ASN A C 1
ATOM 2229 O O . ASN A 1 292 ? 8.434 7.940 -71.849 1.00 44.59 292 ASN A O 1
ATOM 2233 N N . GLN A 1 293 ? 8.525 7.770 -69.612 1.00 47.41 293 GLN A N 1
ATOM 2234 C CA . GLN A 1 293 ? 8.047 6.418 -69.260 1.00 47.41 293 GLN A CA 1
ATOM 2235 C C . GLN A 1 293 ? 8.795 5.880 -68.033 1.00 47.41 293 GLN A C 1
ATOM 2237 O O . GLN A 1 293 ? 9.979 6.128 -67.863 1.00 47.41 293 GLN A O 1
ATOM 2242 N N . ALA A 1 294 ? 8.074 5.079 -67.244 1.00 44.72 294 ALA A N 1
ATOM 2243 C CA . ALA A 1 294 ? 8.527 4.306 -66.087 1.00 44.72 294 ALA A CA 1
ATOM 2244 C C . ALA A 1 294 ? 8.740 5.097 -64.787 1.00 44.72 294 ALA A C 1
ATOM 2246 O O . ALA A 1 294 ? 9.861 5.416 -64.439 1.00 44.72 294 ALA A O 1
ATOM 2247 N N . PHE A 1 295 ? 7.658 5.342 -64.035 1.00 37.03 295 PHE A N 1
ATOM 2248 C CA . PHE A 1 295 ? 7.598 5.008 -62.595 1.00 37.03 295 PHE A CA 1
ATOM 2249 C C . PHE A 1 295 ? 6.159 5.115 -62.038 1.00 37.03 295 PHE A C 1
ATOM 2251 O O . PHE A 1 295 ? 5.900 5.657 -60.972 1.00 37.03 295 PHE A O 1
ATOM 2258 N N . LEU A 1 296 ? 5.182 4.552 -62.757 1.00 40.66 296 LEU A N 1
ATOM 2259 C CA . LEU A 1 296 ? 3.837 4.274 -62.226 1.00 40.66 296 LEU A CA 1
ATOM 2260 C C . LEU A 1 296 ? 3.784 2.875 -61.572 1.00 40.66 296 LEU A C 1
ATOM 2262 O O . LEU A 1 296 ? 2.881 2.101 -61.874 1.00 40.66 296 LEU A O 1
ATOM 2266 N N . SER A 1 297 ? 4.759 2.502 -60.726 1.00 42.72 297 SER A N 1
ATOM 2267 C CA . SER A 1 297 ? 4.793 1.145 -60.131 1.00 42.72 297 SER A CA 1
ATOM 2268 C C . SER A 1 297 ? 4.778 1.044 -58.604 1.00 42.72 297 SER A C 1
ATOM 2270 O O . SER A 1 297 ? 4.667 -0.064 -58.096 1.00 42.72 297 SER A O 1
ATOM 2272 N N . THR A 1 298 ? 4.778 2.143 -57.847 1.00 38.53 298 THR A N 1
ATOM 2273 C CA . THR A 1 298 ? 4.806 2.044 -56.368 1.00 38.53 298 THR A CA 1
ATOM 2274 C C . THR A 1 298 ? 3.762 2.885 -55.639 1.00 38.53 298 THR A C 1
ATOM 2276 O O . THR A 1 298 ? 3.750 2.935 -54.416 1.00 38.53 298 THR A O 1
ATOM 2279 N N . SER A 1 299 ? 2.794 3.455 -56.363 1.00 40.97 299 SER A N 1
ATOM 2280 C CA . SER A 1 299 ? 1.556 4.000 -55.780 1.00 40.97 299 SER A CA 1
ATOM 2281 C C . SER A 1 299 ? 0.422 2.976 -55.853 1.00 40.97 299 SER A C 1
ATOM 2283 O O . SER A 1 299 ? -0.568 3.154 -56.556 1.00 40.97 299 SER A O 1
ATOM 2285 N N . ARG A 1 300 ? 0.589 1.863 -55.143 1.00 42.06 300 ARG A N 1
ATOM 2286 C CA . ARG A 1 300 ? -0.497 0.961 -54.746 1.00 42.06 300 ARG A CA 1
ATOM 2287 C C . ARG A 1 300 ? -0.045 0.250 -53.482 1.00 42.06 300 ARG A C 1
ATOM 2289 O O . ARG A 1 300 ? 0.669 -0.739 -53.575 1.00 42.06 300 ARG A O 1
ATOM 2296 N N . LEU A 1 301 ? -0.433 0.795 -52.332 1.00 35.94 301 LEU A N 1
ATOM 2297 C CA . LEU A 1 301 ? -1.008 0.074 -51.186 1.00 35.94 301 LEU A CA 1
ATOM 2298 C C . LEU A 1 301 ? -1.009 0.996 -49.959 1.00 35.94 301 LEU A C 1
ATOM 2300 O O . LEU A 1 301 ? -0.302 0.786 -48.980 1.00 35.94 301 LEU A O 1
ATOM 2304 N N . THR A 1 302 ? -1.863 2.015 -50.018 1.00 38.75 302 THR A N 1
ATOM 2305 C CA . THR A 1 302 ? -2.467 2.598 -48.821 1.00 38.75 302 THR A CA 1
ATOM 2306 C C . THR A 1 302 ? -3.861 1.989 -48.682 1.00 38.75 302 THR A C 1
ATOM 2308 O O . THR A 1 302 ? -4.637 2.027 -49.632 1.00 38.75 302 THR A O 1
ATOM 2311 N N . LEU A 1 303 ? -4.142 1.457 -47.490 1.00 35.94 303 LEU A N 1
ATOM 2312 C CA . LEU A 1 303 ? -5.458 1.344 -46.846 1.00 35.94 303 LEU A CA 1
ATOM 2313 C C . LEU A 1 303 ? -6.627 0.662 -47.595 1.00 35.94 303 LEU A C 1
ATOM 2315 O O . LEU A 1 303 ? -7.287 1.300 -48.403 1.00 35.94 303 LEU A O 1
ATOM 2319 N N . VAL A 1 304 ? -6.994 -0.551 -47.151 1.00 36.09 304 VAL A N 1
ATOM 2320 C CA . VAL A 1 304 ? -8.362 -0.974 -46.735 1.00 36.09 304 VAL A CA 1
ATOM 2321 C C . VAL A 1 304 ? -8.153 -2.144 -45.750 1.00 36.09 304 VAL A C 1
ATOM 2323 O O . VAL A 1 304 ? -7.659 -3.194 -46.134 1.00 36.09 304 VAL A O 1
ATOM 2326 N N . ALA A 1 305 ? -8.159 -1.911 -44.439 1.00 33.56 305 ALA A N 1
ATOM 2327 C CA . ALA A 1 305 ? -9.304 -2.069 -43.538 1.00 33.56 305 ALA A CA 1
ATOM 2328 C C . ALA A 1 305 ? -9.943 -3.481 -43.496 1.00 33.56 305 ALA A C 1
ATOM 2330 O O . ALA A 1 305 ? -10.670 -3.876 -44.396 1.00 33.56 305 ALA A O 1
ATOM 2331 N N . SER A 1 306 ? -9.800 -4.101 -42.319 1.00 35.88 306 SER A N 1
ATOM 2332 C CA . SER A 1 306 ? -10.837 -4.846 -41.592 1.00 35.88 306 SER A CA 1
ATOM 2333 C C . SER A 1 306 ? -11.188 -6.298 -41.966 1.00 35.88 306 SER A C 1
ATOM 2335 O O . SER A 1 306 ? -11.395 -6.658 -43.117 1.00 35.88 306 SER A O 1
ATOM 2337 N N . ASN A 1 307 ? -11.413 -7.054 -40.883 1.00 33.38 307 ASN A N 1
ATOM 2338 C CA . ASN A 1 307 ? -12.208 -8.276 -40.730 1.00 33.38 307 ASN A CA 1
ATOM 2339 C C . ASN A 1 307 ? -11.626 -9.625 -41.179 1.00 33.38 307 ASN A C 1
ATOM 2341 O O . ASN A 1 307 ? -11.828 -10.073 -42.302 1.00 33.38 307 ASN A O 1
ATOM 2345 N N . ALA A 1 308 ? -11.121 -10.371 -40.189 1.00 34.91 308 ALA A N 1
ATOM 2346 C CA . ALA A 1 308 ? -11.420 -11.797 -40.058 1.00 34.91 308 ALA A CA 1
ATOM 2347 C C . ALA A 1 308 ? -11.473 -12.202 -38.570 1.00 34.91 308 ALA A C 1
ATOM 2349 O O . ALA A 1 308 ? -10.472 -12.548 -37.948 1.00 34.91 308 ALA A O 1
ATOM 2350 N N . GLN A 1 309 ? -12.678 -12.136 -37.999 1.00 38.06 309 GLN A N 1
ATOM 2351 C CA . GLN A 1 309 ? -13.136 -13.127 -37.024 1.00 38.06 309 GLN A CA 1
ATOM 2352 C C . GLN A 1 309 ? -13.210 -14.509 -37.704 1.00 38.06 309 GLN A C 1
ATOM 2354 O O . GLN A 1 309 ? -13.370 -14.556 -38.922 1.00 38.06 309 GLN A O 1
ATOM 2359 N N . VAL A 1 310 ? -13.215 -15.573 -36.878 1.00 36.34 310 VAL A N 1
ATOM 2360 C CA . VAL A 1 310 ? -13.642 -16.988 -37.093 1.00 36.34 310 VAL A CA 1
ATOM 2361 C C . VAL A 1 310 ? -12.470 -17.958 -36.886 1.00 36.34 310 VAL A C 1
ATOM 2363 O O . VAL A 1 310 ? -11.470 -17.855 -37.577 1.00 36.34 310 VAL A O 1
ATOM 2366 N N . ALA A 1 311 ? -12.501 -18.985 -36.038 1.00 38.91 311 ALA A N 1
ATOM 2367 C CA . ALA A 1 311 ? -13.375 -19.469 -34.964 1.00 38.91 311 ALA A CA 1
ATOM 2368 C C . ALA A 1 311 ? -12.596 -20.651 -34.296 1.00 38.91 311 ALA A C 1
ATOM 2370 O O . ALA A 1 311 ? -11.475 -20.951 -34.716 1.00 38.91 311 ALA A O 1
ATOM 2371 N N . PRO A 1 312 ? -13.123 -21.311 -33.250 1.00 48.03 312 PRO A N 1
ATOM 2372 C CA . PRO A 1 312 ? -12.350 -22.083 -32.281 1.00 48.03 312 PRO A CA 1
ATOM 2373 C C . PRO A 1 312 ? -12.053 -23.514 -32.744 1.00 48.03 312 PRO A C 1
ATOM 2375 O O . PRO A 1 312 ? -12.802 -24.095 -33.526 1.00 48.03 312 PRO A O 1
ATOM 2378 N N . SER A 1 313 ? -11.016 -24.126 -32.168 1.00 29.98 313 SER A N 1
ATOM 2379 C CA . SER A 1 313 ? -10.848 -25.582 -32.206 1.00 29.98 313 SER A CA 1
ATOM 2380 C C . SER A 1 313 ? -11.154 -26.190 -30.830 1.00 29.98 313 SER A C 1
ATOM 2382 O O . SER A 1 313 ? -10.574 -25.752 -29.834 1.00 29.98 313 SER A O 1
ATOM 2384 N N . PRO A 1 314 ? -12.030 -27.207 -30.762 1.00 46.28 314 PRO A N 1
ATOM 2385 C CA . PRO A 1 314 ? -12.468 -27.851 -29.533 1.00 46.28 314 PRO A CA 1
ATOM 2386 C C . PRO A 1 314 ? -11.556 -29.027 -29.176 1.00 46.28 314 PRO A C 1
ATOM 2388 O O . PRO A 1 314 ? -11.145 -29.763 -30.066 1.00 46.28 314 PRO A O 1
ATOM 2391 N N . ARG A 1 315 ? -11.359 -29.290 -27.879 1.00 35.62 315 ARG A N 1
ATOM 2392 C CA . ARG A 1 315 ? -11.402 -30.655 -27.322 1.00 35.62 315 ARG A CA 1
ATOM 2393 C C . ARG A 1 315 ? -11.875 -30.611 -25.872 1.00 35.62 315 ARG A C 1
ATOM 2395 O O . ARG A 1 315 ? -11.107 -30.368 -24.949 1.00 35.62 315 ARG A O 1
ATOM 2402 N N . SER A 1 316 ? -13.165 -30.889 -25.711 1.00 36.41 316 SER A N 1
ATOM 2403 C CA . SER A 1 316 ? -13.732 -31.490 -24.510 1.00 36.41 316 SER A CA 1
ATOM 2404 C C . SER A 1 316 ? -13.028 -32.811 -24.200 1.00 36.41 316 SER A C 1
ATOM 2406 O O . SER A 1 316 ? -12.799 -33.612 -25.104 1.00 36.41 316 SER A O 1
ATOM 2408 N N . ASN A 1 317 ? -12.820 -33.098 -22.919 1.00 33.78 317 ASN A N 1
ATOM 2409 C CA . ASN A 1 317 ? -13.439 -34.292 -22.359 1.00 33.78 317 ASN A CA 1
ATOM 2410 C C . ASN A 1 317 ? -13.736 -34.095 -20.875 1.00 33.78 317 ASN A C 1
ATOM 2412 O O . ASN A 1 317 ? -12.850 -33.974 -20.035 1.00 33.78 317 ASN A O 1
ATOM 2416 N N . CYS A 1 318 ? -15.037 -34.064 -20.604 1.00 33.22 318 CYS A N 1
ATOM 2417 C CA . CYS A 1 318 ? -15.625 -34.283 -19.301 1.00 33.22 318 CYS A CA 1
ATOM 2418 C C . CYS A 1 318 ? -15.266 -35.687 -18.808 1.00 33.22 318 CYS A C 1
ATOM 2420 O O . CYS A 1 318 ? -15.454 -36.657 -19.539 1.00 33.22 318 CYS A O 1
ATOM 2422 N N . ILE A 1 319 ? -14.898 -35.806 -17.535 1.00 34.59 319 ILE A N 1
ATOM 2423 C CA . ILE A 1 319 ? -15.339 -36.937 -16.719 1.00 34.59 319 ILE A CA 1
ATOM 2424 C C . ILE A 1 319 ? -15.982 -36.342 -15.468 1.00 34.59 319 ILE A C 1
ATOM 2426 O O . ILE A 1 319 ? -15.322 -36.001 -14.494 1.00 34.59 319 ILE A O 1
ATOM 2430 N N . LEU A 1 320 ? -17.303 -36.202 -15.544 1.00 36.34 320 LEU A N 1
ATOM 2431 C CA . LEU A 1 320 ? -18.197 -36.202 -14.397 1.00 36.34 320 LEU A CA 1
ATOM 2432 C C . LEU A 1 320 ? -18.560 -37.669 -14.143 1.00 36.34 320 LEU A C 1
ATOM 2434 O O . LEU A 1 320 ? -19.122 -38.329 -15.017 1.00 36.34 320 LEU A O 1
ATOM 2438 N N . ARG A 1 321 ? -18.274 -38.174 -12.944 1.00 37.38 321 ARG A N 1
ATOM 2439 C CA . ARG A 1 321 ? -19.034 -39.279 -12.357 1.00 37.38 321 ARG A CA 1
ATOM 2440 C C . ARG A 1 321 ? -19.572 -38.813 -11.015 1.00 37.38 321 ARG A C 1
ATOM 2442 O O . ARG A 1 321 ? -18.824 -38.611 -10.068 1.00 37.38 321 ARG A O 1
ATOM 2449 N N . ILE A 1 322 ? -20.885 -38.634 -10.995 1.00 45.19 322 ILE A N 1
ATOM 2450 C CA . ILE A 1 322 ? -21.720 -38.611 -9.801 1.00 45.19 322 ILE A CA 1
ATOM 2451 C C . ILE A 1 322 ? -21.906 -40.065 -9.359 1.00 45.19 322 ILE A C 1
ATOM 2453 O O . ILE A 1 322 ? -22.230 -40.913 -10.190 1.00 45.19 322 ILE A O 1
ATOM 2457 N N . ALA A 1 323 ? -21.774 -40.329 -8.064 1.00 39.22 323 ALA A N 1
ATOM 2458 C CA . ALA A 1 323 ? -22.619 -41.294 -7.372 1.00 39.22 323 ALA A CA 1
ATOM 2459 C C . ALA A 1 323 ? -22.708 -40.886 -5.898 1.00 39.22 323 ALA A C 1
ATOM 2461 O O . ALA A 1 323 ? -21.692 -40.719 -5.229 1.00 39.22 323 ALA A O 1
ATOM 2462 N N . ALA A 1 324 ? -23.941 -40.685 -5.450 1.00 41.34 324 ALA A N 1
ATOM 2463 C CA . ALA A 1 324 ? -24.320 -40.466 -4.068 1.00 41.34 324 ALA A CA 1
ATOM 2464 C C . ALA A 1 324 ? -24.390 -41.800 -3.308 1.00 41.34 324 ALA A C 1
ATOM 2466 O O . ALA A 1 324 ? -24.872 -42.789 -3.866 1.00 41.34 324 ALA A O 1
ATOM 2467 N N . ALA A 1 325 ? -23.964 -41.776 -2.047 1.00 43.28 325 ALA A N 1
ATOM 2468 C CA . ALA A 1 325 ? -24.523 -42.478 -0.890 1.00 43.28 325 ALA A CA 1
ATOM 2469 C C . ALA A 1 325 ? -23.943 -41.813 0.365 1.00 43.28 325 ALA A C 1
ATOM 2471 O O . ALA A 1 325 ? -22.714 -41.570 0.362 1.00 43.28 325 ALA A O 1
#

Secondary structure (DSSP, 8-state):
-----HHHHHHS-HHHHHHHHHHHHHHHHHSTTT--HHHHHHHHHHHS----TTS-------S---TTSPPP---PPPTTS-HHHH-SPPEEEEEETTS-EEEEE----TTSPP-HHHHHHHHHHHHHHHHHHHTT--GGGGGGBPPPPEEEEEETTTTEEE-HHHHHHHHTTTT--SB-HHHHHHHHTTS-S--SS-PPPHHHHHHHHHHHHHHHHHHHTPPTT---HHHHHHHHHHHHHHTT--HHHHHHHHHHHHHHHHHHHHHHHHHHHHHHHHTTS------------S--SS---------------------------

Sequence (325 aa):
MQQIDLIAAKAAKATERRTLAILAYDNACAEPDSANWRAVADLLRLALPNAKAGSAAPKILEPETDPRFAQWADYVIPQSVSAKRLGKSPVIVVTFADGETVRAPAVSLPGKPVNIGRGLRVAIAFYQCRIATRCGGNSDYSACITVPEFVTVTCETTETEYDAAQCNAKSAKWRRGTFDASAAIAESASYPDETEDGALTRADFVKASYRLAVSRLRLAELPEGADARPLQYQIEECELRLAGWTPLQIRARWRAREDAEREAERLAAEAAHDAEHADHASPPVVTSFKVNQAFLSTSRLTLVASNAQVAPSPRSNCILRIAAA

pLDDT: mean 80.39, std 20.53, range [29.98, 98.12]

Radius of gyration: 37.42 Å; chains: 1; bounding box: 87×88×100 Å